Protein AF-A0A5C3Q7J6-F1 (afdb_monomer_lite)

Sequence (213 aa):
MAPIVPSDEQVIHAVFVLRRAHEGIGRAQMLGRLQWGNNSQLSEARLKKLVPPDQKISIGIDLGGPTASHLRMGSERQWHRVAIEGVSDDDYSDEDHESDDSDAMYDFQTASNPTGLPPRDIPARDQELYRENSTRGLQVGLTKEDIGRQIEAAYGVNPVPYLPPPPTKVEKVRRCTEFKKTSMEMNSSKKMLKSLPADMARSIPVDARGEPV

Foldseek 3Di:
DDADADDLVVLLVLLVVVCVVDPPDDLVNSVVVVCVPRVHPDDSVSSCVSDPPDPPCPVCPCPDDDDPDDDDDDDDDDDPPDDPDDPDPDDPPPPPPPPDPDDDPPPPPPPPPPPPDDPDPDPPVLVVVLVVQVVVCVVVPHDNVRSQVVSCVVPVDRCVVVDDPDDDPVRVVVVVVVVVVVVVVVVVVVVVVVPPPPPVVDDQDADPVRHRD

Radius of gyration: 30.25 Å; chains: 1; bounding box: 86×60×71 Å

Organism: NCBI:txid1884261

pLDDT: mean 72.12, std 18.37, range [36.06, 95.31]

Secondary structure (DSSP, 8-state):
-PPP---HHHHHHHHHHHHHHSTT--HHHHHHHHHHHHT----HHHHHHHS-S------------------------------------------------------------TT-PPPP---HHHHHHHHHHHHHHHHTT--HHHHHHHHHHHHS---GGGSPPPPPHHHHHHHHHHHHHHHHHHHHHHHHHHSS-TTTS--PPB-TTS-B-

Structure (mmCIF, N/CA/C/O backbone):
data_AF-A0A5C3Q7J6-F1
#
_entry.id   AF-A0A5C3Q7J6-F1
#
loop_
_atom_site.group_PDB
_atom_site.id
_atom_site.type_symbol
_atom_site.label_atom_id
_atom_site.label_alt_id
_atom_site.label_comp_id
_atom_site.label_asym_id
_atom_site.label_entity_id
_atom_site.label_seq_id
_atom_site.pdbx_PDB_ins_code
_atom_site.Cartn_x
_atom_site.Cartn_y
_atom_site.Cartn_z
_atom_site.occupancy
_atom_site.B_iso_or_equiv
_atom_site.auth_seq_id
_atom_site.auth_comp_id
_atom_site.auth_asym_id
_atom_site.auth_atom_id
_atom_site.pdbx_PDB_model_num
ATOM 1 N N . MET A 1 1 ? -1.165 25.464 -17.669 1.00 70.56 1 MET A N 1
ATOM 2 C CA . MET A 1 1 ? -1.996 24.600 -18.538 1.00 70.56 1 MET A CA 1
ATOM 3 C C . MET A 1 1 ? -3.348 24.459 -17.867 1.00 70.56 1 MET A C 1
ATOM 5 O O . MET A 1 1 ? -3.369 24.208 -16.669 1.00 70.56 1 MET A O 1
ATOM 9 N N . ALA A 1 2 ? -4.444 24.715 -18.579 1.00 73.94 2 ALA A N 1
ATOM 10 C CA . ALA A 1 2 ? -5.774 24.563 -17.998 1.00 73.94 2 ALA A CA 1
ATOM 11 C C . ALA A 1 2 ? -6.061 23.069 -17.749 1.00 73.94 2 ALA A C 1
ATOM 13 O O . ALA A 1 2 ? -5.682 22.248 -18.590 1.00 73.94 2 ALA A O 1
ATOM 14 N N . PRO A 1 3 ? -6.688 22.700 -16.620 1.00 79.19 3 PRO A N 1
ATOM 15 C CA . PRO A 1 3 ? -7.092 21.322 -16.380 1.00 79.19 3 PRO A CA 1
ATOM 16 C C . PRO A 1 3 ? -8.111 20.905 -17.445 1.00 79.19 3 PRO A C 1
ATOM 18 O O . PRO A 1 3 ? -9.145 21.550 -17.620 1.00 79.19 3 PRO A O 1
ATOM 21 N N . ILE A 1 4 ? -7.806 19.833 -18.175 1.00 88.12 4 ILE A N 1
ATOM 22 C CA . ILE A 1 4 ? -8.720 19.266 -19.165 1.00 88.12 4 ILE A CA 1
ATOM 23 C C . ILE A 1 4 ? -9.771 18.465 -18.400 1.00 88.12 4 ILE A C 1
ATOM 25 O O . ILE A 1 4 ? -9.449 17.529 -17.664 1.00 88.12 4 ILE A O 1
ATOM 29 N N . VAL A 1 5 ? -11.037 18.843 -18.561 1.00 91.62 5 VAL A N 1
ATOM 30 C CA . VAL A 1 5 ? -12.166 18.095 -18.005 1.00 91.62 5 VAL A CA 1
ATOM 31 C C . VAL A 1 5 ? -12.574 17.044 -19.041 1.00 91.62 5 VAL A C 1
ATOM 33 O O . VAL A 1 5 ? -13.077 17.422 -20.098 1.00 91.62 5 VAL A O 1
ATOM 36 N N . PRO A 1 6 ? -12.360 15.740 -18.786 1.00 93.12 6 PRO A N 1
ATOM 37 C CA . PRO A 1 6 ? -12.718 14.699 -19.747 1.00 93.12 6 PRO A CA 1
ATOM 38 C C . PRO A 1 6 ? -14.240 14.606 -19.901 1.00 93.12 6 PRO A C 1
ATOM 40 O O . PRO A 1 6 ? -14.976 14.890 -18.947 1.00 93.12 6 PRO A O 1
ATOM 43 N N . SER A 1 7 ? -14.717 14.190 -21.076 1.00 95.25 7 SER A N 1
ATOM 44 C CA . SER A 1 7 ? -16.139 13.893 -21.301 1.00 95.25 7 SER A CA 1
ATOM 45 C C . SER A 1 7 ? -16.548 12.600 -20.585 1.00 95.25 7 SER A C 1
ATOM 47 O O . SER A 1 7 ? -15.703 11.768 -20.255 1.00 95.25 7 SER A O 1
ATOM 49 N N . ASP A 1 8 ? -17.844 12.412 -20.320 1.00 95.31 8 ASP A N 1
ATOM 50 C CA . ASP A 1 8 ? -18.331 11.204 -19.632 1.00 95.31 8 ASP A CA 1
ATOM 51 C C . ASP A 1 8 ? -18.003 9.920 -20.418 1.00 95.31 8 ASP A C 1
ATOM 53 O O . ASP A 1 8 ? -17.593 8.923 -19.826 1.00 95.31 8 ASP A O 1
ATOM 57 N N . GLU A 1 9 ? -18.074 9.963 -21.752 1.00 95.31 9 GLU A N 1
ATOM 58 C CA . GLU A 1 9 ? -17.718 8.845 -22.637 1.00 95.31 9 GLU A CA 1
ATOM 59 C C . GLU A 1 9 ? -16.241 8.450 -22.518 1.00 95.31 9 GLU A C 1
ATOM 61 O O . GLU A 1 9 ? -15.915 7.265 -22.422 1.00 95.31 9 GLU A O 1
ATOM 66 N N . GLN A 1 10 ? -15.340 9.436 -22.452 1.00 94.06 10 GLN A N 1
ATOM 67 C CA . GLN A 1 10 ? -13.908 9.190 -22.261 1.00 94.06 10 GLN A CA 1
ATOM 68 C C . GLN A 1 10 ? -13.632 8.516 -20.917 1.00 94.06 10 GLN A C 1
ATOM 70 O O . GLN A 1 10 ? -12.800 7.612 -20.832 1.00 94.06 10 GLN A O 1
ATOM 75 N N . VAL A 1 11 ? -14.346 8.933 -19.868 1.00 94.25 11 VAL A N 1
ATOM 76 C CA . VAL A 1 11 ? -14.215 8.351 -18.528 1.00 94.25 11 VAL A CA 1
ATOM 77 C C . VAL A 1 11 ? -14.708 6.907 -18.524 1.00 94.25 11 VAL A C 1
ATOM 79 O O . VAL A 1 11 ? -14.013 6.036 -18.006 1.00 94.25 11 VAL A O 1
ATOM 82 N N . ILE A 1 12 ? -15.860 6.631 -19.140 1.00 94.38 12 ILE A N 1
ATOM 83 C CA . ILE A 1 12 ? -16.417 5.274 -19.242 1.00 94.38 12 ILE A CA 1
ATOM 84 C C . ILE A 1 12 ? -15.460 4.355 -20.012 1.00 94.38 12 ILE A C 1
ATOM 86 O O . ILE A 1 12 ? -15.138 3.266 -19.532 1.00 94.38 12 ILE A O 1
ATOM 90 N N . HIS A 1 13 ? -14.949 4.806 -21.161 1.00 95.00 13 HIS A N 1
ATOM 91 C CA . HIS A 1 13 ? -14.002 4.034 -21.964 1.00 95.00 13 HIS A CA 1
ATOM 92 C C . HIS A 1 13 ? -12.705 3.741 -21.193 1.00 95.00 13 HIS A C 1
ATOM 94 O O . HIS A 1 13 ? -12.240 2.602 -21.158 1.00 95.00 13 HIS A O 1
ATOM 100 N N . ALA A 1 14 ? -12.141 4.741 -20.509 1.00 94.50 14 ALA A N 1
ATOM 101 C CA . ALA A 1 14 ? -10.921 4.562 -19.726 1.00 94.50 14 ALA A CA 1
ATOM 102 C C . ALA A 1 14 ? -11.120 3.594 -18.544 1.00 94.50 14 ALA A C 1
ATOM 104 O O . ALA A 1 14 ? -10.262 2.749 -18.284 1.00 94.50 14 ALA A O 1
ATOM 105 N N . VAL A 1 15 ? -12.267 3.662 -17.859 1.00 93.88 15 VAL A N 1
ATOM 106 C CA . VAL A 1 15 ? -12.622 2.702 -16.801 1.00 93.88 15 VAL A CA 1
ATOM 107 C C . VAL A 1 15 ? -12.742 1.285 -17.360 1.00 93.88 15 VAL A C 1
ATOM 109 O O . VAL A 1 15 ? -12.260 0.343 -16.731 1.00 93.88 15 VAL A O 1
ATOM 112 N N . PHE A 1 16 ? -13.357 1.119 -18.533 1.00 93.25 16 PHE A N 1
ATOM 113 C CA . PHE A 1 16 ? -13.500 -0.185 -19.177 1.00 93.25 16 PHE A CA 1
ATOM 114 C C . PHE A 1 16 ? -12.137 -0.815 -19.495 1.00 93.25 16 PHE A C 1
ATOM 116 O O . PHE A 1 16 ? -11.892 -1.970 -19.141 1.00 93.25 16 PHE A O 1
ATOM 123 N N . VAL A 1 17 ? -11.218 -0.040 -20.082 1.00 94.69 17 VAL A N 1
ATOM 124 C CA . VAL A 1 17 ? -9.844 -0.487 -20.366 1.00 94.69 17 VAL A CA 1
ATOM 125 C C . VAL A 1 17 ? -9.111 -0.877 -19.078 1.00 94.69 17 VAL A C 1
ATOM 127 O O . VAL A 1 17 ? -8.482 -1.933 -19.029 1.00 94.69 17 VAL A O 1
ATOM 130 N N . LEU A 1 18 ? -9.234 -0.077 -18.011 1.00 93.75 18 LEU A N 1
ATOM 131 C CA . LEU A 1 18 ? -8.590 -0.361 -16.723 1.00 93.75 18 LEU A CA 1
ATOM 132 C C . LEU A 1 18 ? -9.119 -1.633 -16.056 1.00 93.75 18 LEU A C 1
ATOM 134 O O . LEU A 1 18 ? -8.325 -2.415 -15.541 1.00 93.75 18 LEU A O 1
ATOM 138 N N . ARG A 1 19 ? -10.437 -1.863 -16.081 1.00 91.88 19 ARG A N 1
ATOM 139 C CA . ARG A 1 19 ? -11.037 -3.088 -15.529 1.00 91.88 19 ARG A CA 1
ATOM 140 C C . ARG A 1 19 ? -10.628 -4.334 -16.303 1.00 91.88 19 ARG A C 1
ATOM 142 O O . ARG A 1 19 ? -10.428 -5.375 -15.693 1.00 91.88 19 ARG A O 1
ATOM 149 N N . ARG A 1 20 ? -10.487 -4.228 -17.628 1.00 91.56 20 ARG A N 1
ATOM 150 C CA . ARG A 1 20 ? -10.028 -5.340 -18.471 1.00 91.56 20 ARG A CA 1
ATOM 151 C C . ARG A 1 20 ? -8.552 -5.672 -18.238 1.00 91.56 20 ARG A C 1
ATOM 153 O O . ARG A 1 20 ? -8.177 -6.831 -18.326 1.00 91.56 20 ARG A O 1
ATOM 160 N N . ALA A 1 21 ? -7.723 -4.666 -17.963 1.00 94.50 21 ALA A N 1
ATOM 161 C CA . ALA A 1 21 ? -6.304 -4.867 -17.668 1.00 94.50 21 ALA A CA 1
ATOM 162 C C . ALA A 1 21 ? -6.052 -5.375 -16.237 1.00 94.50 21 ALA A C 1
ATOM 164 O O . ALA A 1 21 ? -5.062 -6.060 -15.991 1.00 94.50 21 ALA A O 1
ATOM 165 N N . HIS A 1 22 ? -6.926 -5.021 -15.292 1.00 92.06 22 HIS A N 1
ATOM 166 C CA . HIS A 1 22 ? -6.779 -5.343 -13.876 1.00 92.06 22 HIS A CA 1
ATOM 167 C C . HIS A 1 22 ? -8.108 -5.835 -13.298 1.00 92.06 22 HIS A C 1
ATOM 169 O O . HIS A 1 22 ? -8.931 -5.046 -12.822 1.00 92.06 22 HIS A O 1
ATOM 175 N N . GLU A 1 23 ? -8.307 -7.151 -13.314 1.00 88.56 23 GLU A N 1
ATOM 176 C CA . GLU A 1 23 ? -9.451 -7.774 -12.652 1.00 88.56 23 GLU A CA 1
ATOM 177 C C . GLU A 1 23 ? -9.409 -7.490 -11.141 1.00 88.56 23 GLU A C 1
ATOM 179 O O . GLU A 1 23 ? -8.365 -7.576 -10.498 1.00 88.56 23 GLU A O 1
ATOM 184 N N . GLY A 1 24 ? -10.548 -7.090 -10.570 1.00 86.38 24 GLY A N 1
ATOM 185 C CA . GLY A 1 24 ? -10.660 -6.798 -9.136 1.00 86.38 24 GLY A CA 1
ATOM 186 C C . GLY A 1 24 ? -10.146 -5.424 -8.688 1.00 86.38 24 GLY A C 1
ATOM 187 O O . GLY A 1 24 ? -10.110 -5.157 -7.487 1.00 86.38 24 GLY A O 1
ATOM 188 N N . ILE A 1 25 ? -9.779 -4.519 -9.605 1.00 91.31 25 ILE A N 1
ATOM 189 C CA . ILE A 1 25 ? -9.355 -3.166 -9.219 1.00 91.31 25 ILE A CA 1
ATOM 190 C C . ILE A 1 25 ? -10.506 -2.377 -8.562 1.00 91.31 25 ILE A C 1
ATOM 192 O O . ILE A 1 25 ? -11.578 -2.161 -9.136 1.00 91.31 25 ILE A O 1
ATOM 196 N N . GLY A 1 26 ? -10.276 -1.914 -7.331 1.00 90.56 26 GLY A N 1
ATOM 197 C CA . GLY A 1 26 ? -11.252 -1.128 -6.576 1.00 90.56 26 GLY A CA 1
ATOM 198 C C . GLY A 1 26 ? -11.461 0.278 -7.155 1.00 90.56 26 GLY A C 1
ATOM 199 O O . GLY A 1 26 ? -10.580 0.848 -7.802 1.00 90.56 26 GLY A O 1
ATOM 200 N N . ARG A 1 27 ? -12.620 0.897 -6.878 1.00 91.00 27 ARG A N 1
ATOM 201 C CA . ARG A 1 27 ? -12.960 2.235 -7.411 1.00 91.00 27 ARG A CA 1
ATOM 202 C C . ARG A 1 27 ? -11.939 3.315 -7.042 1.00 91.00 27 ARG A C 1
ATOM 204 O O . ARG A 1 27 ? -11.579 4.109 -7.906 1.00 91.00 27 ARG A O 1
ATOM 211 N N . ALA A 1 28 ? -11.458 3.329 -5.800 1.00 91.62 28 ALA A N 1
ATOM 212 C CA . ALA A 1 28 ? -10.457 4.299 -5.353 1.00 91.62 28 ALA A CA 1
ATOM 213 C C . ALA A 1 28 ? -9.147 4.190 -6.156 1.00 91.62 28 ALA A C 1
ATOM 215 O O . ALA A 1 28 ? -8.571 5.201 -6.552 1.00 91.62 28 ALA A O 1
ATOM 216 N N . GLN A 1 29 ? -8.718 2.965 -6.474 1.00 93.88 29 GLN A N 1
ATOM 217 C CA . GLN A 1 29 ? -7.518 2.727 -7.278 1.00 93.88 29 GLN A CA 1
ATOM 218 C C . GLN A 1 29 ? -7.724 3.138 -8.743 1.00 93.88 29 GLN A C 1
ATOM 220 O O . GLN A 1 29 ? -6.837 3.751 -9.336 1.00 93.88 29 GLN A O 1
ATOM 225 N N . MET A 1 30 ? -8.908 2.873 -9.313 1.00 93.38 30 MET A N 1
ATOM 226 C CA . MET A 1 30 ? -9.263 3.363 -10.652 1.00 93.38 30 MET A CA 1
ATOM 227 C C . MET A 1 30 ? -9.223 4.892 -10.720 1.00 93.38 30 MET A C 1
ATOM 229 O O . MET A 1 30 ? -8.658 5.444 -11.662 1.00 93.38 30 MET A O 1
ATOM 233 N N . LEU A 1 31 ? -9.770 5.578 -9.710 1.00 94.25 31 LEU A N 1
ATOM 234 C CA . LEU A 1 31 ? -9.738 7.039 -9.632 1.00 94.25 31 LEU A CA 1
ATOM 235 C C . LEU A 1 31 ? -8.297 7.564 -9.614 1.00 94.25 31 LEU A C 1
ATOM 237 O O . LEU A 1 31 ? -7.962 8.431 -10.418 1.00 94.25 31 LEU A O 1
ATOM 241 N N . GLY A 1 32 ? -7.439 6.993 -8.762 1.00 94.31 32 GLY A N 1
ATOM 242 C CA . GLY A 1 32 ? -6.032 7.389 -8.669 1.00 94.31 32 GLY A CA 1
ATOM 243 C C . GLY A 1 32 ? -5.283 7.232 -9.994 1.00 94.31 32 GLY A C 1
ATOM 244 O O . GLY A 1 32 ? -4.554 8.134 -10.404 1.00 94.31 32 GLY A O 1
ATOM 245 N N . ARG A 1 33 ? -5.519 6.135 -10.728 1.00 94.19 33 ARG A N 1
ATOM 246 C CA . ARG A 1 33 ? -4.881 5.917 -12.037 1.00 94.19 33 ARG A CA 1
ATOM 247 C C . ARG A 1 33 ? -5.375 6.877 -13.122 1.00 94.19 33 ARG A C 1
ATOM 249 O O . ARG A 1 33 ? -4.565 7.354 -13.914 1.00 94.19 33 ARG A O 1
ATOM 256 N N . LEU A 1 34 ? -6.671 7.193 -13.148 1.00 92.81 34 LEU A N 1
ATOM 257 C CA . LEU A 1 34 ? -7.242 8.150 -14.108 1.00 92.81 34 LEU A CA 1
ATOM 258 C C . LEU A 1 34 ? -6.762 9.587 -13.860 1.00 92.81 34 LEU A C 1
ATOM 260 O O . LEU A 1 34 ? -6.545 10.345 -14.809 1.00 92.81 34 LEU A O 1
ATOM 264 N N . GLN A 1 35 ? -6.578 9.958 -12.593 1.00 93.00 35 GLN A N 1
ATOM 265 C CA . GLN A 1 35 ? -6.034 11.262 -12.220 1.00 93.00 35 GLN A CA 1
ATOM 266 C C . GLN A 1 35 ? -4.553 11.374 -12.599 1.00 93.00 35 GLN A C 1
ATOM 268 O O . GLN A 1 35 ? -4.160 12.377 -13.194 1.00 93.00 35 GLN A O 1
ATOM 273 N N . TRP A 1 36 ? -3.763 10.325 -12.338 1.00 90.12 36 TRP A N 1
ATOM 274 C CA . TRP A 1 36 ? -2.325 10.306 -12.623 1.00 90.12 36 TRP A CA 1
ATOM 275 C C . TRP A 1 36 ? -2.000 10.418 -14.117 1.00 90.12 36 TRP A C 1
ATOM 277 O O . TRP A 1 36 ? -1.130 11.192 -14.502 1.00 90.12 36 TRP A O 1
ATOM 287 N N . GLY A 1 37 ? -2.700 9.667 -14.974 1.00 81.12 37 GLY A N 1
ATOM 288 C CA . GLY A 1 37 ? -2.362 9.597 -16.401 1.00 81.12 37 GLY A CA 1
ATOM 289 C C . GLY A 1 37 ? -2.728 10.844 -17.214 1.00 81.12 37 GLY A C 1
ATOM 290 O O . GLY A 1 37 ? -2.040 11.161 -18.177 1.00 81.12 37 GLY A O 1
ATOM 291 N N . ASN A 1 38 ? -3.794 11.556 -16.831 1.00 78.25 38 ASN A N 1
ATOM 292 C CA . ASN A 1 38 ? -4.403 12.594 -17.675 1.00 78.25 38 ASN A CA 1
ATOM 293 C C . ASN A 1 38 ? -4.461 13.988 -17.032 1.00 78.25 38 ASN A C 1
ATOM 295 O O . ASN A 1 38 ? -5.107 14.872 -17.594 1.00 78.25 38 ASN A O 1
ATOM 299 N N . ASN A 1 39 ? -3.855 14.199 -15.852 1.00 80.69 39 ASN A N 1
ATOM 300 C CA . ASN A 1 39 ? -4.041 15.425 -15.050 1.00 80.69 39 ASN A CA 1
ATOM 301 C C . ASN A 1 39 ? -5.527 15.815 -14.916 1.00 80.69 39 ASN A C 1
ATOM 303 O O . ASN A 1 39 ? -5.899 16.991 -14.881 1.00 80.69 39 ASN A O 1
ATOM 307 N N . SER A 1 40 ? -6.402 14.809 -14.900 1.00 80.56 40 SER A N 1
ATOM 308 C CA . SER A 1 40 ? -7.838 15.022 -14.960 1.00 80.56 40 SER A CA 1
ATOM 309 C C . SER A 1 40 ? -8.367 15.329 -13.562 1.00 80.56 40 SER A C 1
ATOM 311 O O . SER A 1 40 ? -8.123 14.585 -12.613 1.00 80.56 40 SER A O 1
ATOM 313 N N . GLN A 1 41 ? -9.129 16.415 -13.417 1.00 87.69 41 GLN A N 1
ATOM 314 C CA . GLN A 1 41 ? -9.876 16.698 -12.186 1.00 87.69 41 GLN A CA 1
ATOM 315 C C . GLN A 1 41 ? -11.151 15.849 -12.145 1.00 87.69 41 GLN A C 1
ATOM 317 O O . GLN A 1 41 ? -12.273 16.348 -12.237 1.00 87.69 41 GLN A O 1
ATOM 322 N N . LEU A 1 42 ? -10.992 14.528 -12.065 1.00 92.31 42 LEU A N 1
ATOM 323 C CA . LEU A 1 42 ? -12.123 13.628 -11.894 1.00 92.31 42 LEU A CA 1
ATOM 324 C C . LEU A 1 42 ? -12.488 13.546 -10.410 1.00 92.31 42 LEU A C 1
ATOM 326 O O . LEU A 1 42 ? -11.659 13.147 -9.593 1.00 92.31 42 LEU A O 1
ATOM 330 N N . SER A 1 43 ? -13.721 13.902 -10.050 1.00 93.88 43 SER A N 1
ATOM 331 C CA . SER A 1 43 ? -14.219 13.722 -8.685 1.00 93.88 43 SER A CA 1
ATOM 332 C C . SER A 1 43 ? -14.772 12.312 -8.477 1.00 93.88 43 SER A C 1
ATOM 334 O O . SER A 1 43 ? -15.353 11.704 -9.382 1.00 93.88 43 SER A O 1
ATOM 336 N N . GLU A 1 44 ? -14.656 11.800 -7.251 1.00 92.94 44 GLU A N 1
ATOM 337 C CA . GLU A 1 44 ? -15.203 10.490 -6.887 1.00 92.94 44 GLU A CA 1
ATOM 338 C C . GLU A 1 44 ? -16.726 10.430 -7.088 1.00 92.94 44 GLU A C 1
ATOM 340 O O . GLU A 1 44 ? -17.261 9.421 -7.546 1.00 92.94 44 GLU A O 1
ATOM 345 N N . ALA A 1 45 ? -17.427 11.538 -6.828 1.00 94.31 45 ALA A N 1
ATOM 346 C CA . ALA A 1 45 ? -18.866 11.649 -7.042 1.00 94.31 45 ALA A CA 1
ATOM 347 C C . ALA A 1 45 ? -19.257 11.438 -8.514 1.00 94.31 45 ALA A C 1
ATOM 349 O O . ALA A 1 45 ? -20.251 10.765 -8.793 1.00 94.31 45 ALA A O 1
ATOM 350 N N . ARG A 1 46 ? -18.470 11.968 -9.462 1.00 93.88 46 ARG A N 1
ATOM 351 C CA . ARG A 1 46 ? -18.707 11.778 -10.900 1.00 93.88 46 ARG A CA 1
ATOM 352 C C . ARG A 1 46 ? -18.429 10.335 -11.310 1.00 93.88 46 ARG A C 1
ATOM 354 O O . ARG A 1 46 ? -19.276 9.717 -11.948 1.00 93.88 46 ARG A O 1
ATOM 361 N N . LEU A 1 47 ? -17.313 9.761 -10.857 1.00 93.81 47 LEU A N 1
ATOM 362 C CA . LEU A 1 47 ? -16.991 8.354 -11.113 1.00 93.81 47 LEU A CA 1
ATOM 363 C C . LEU A 1 47 ? -18.062 7.410 -10.540 1.00 93.81 47 LEU A C 1
ATOM 365 O O . LEU A 1 47 ? -18.429 6.425 -11.175 1.00 93.81 47 LEU A O 1
ATOM 369 N N . LYS A 1 48 ? -18.611 7.732 -9.364 1.00 94.31 48 LYS A N 1
ATOM 370 C CA . LYS A 1 48 ? -19.693 6.973 -8.725 1.00 94.31 48 LYS A CA 1
ATOM 371 C C . LYS A 1 48 ? -21.005 7.023 -9.507 1.00 94.31 48 LYS A C 1
ATOM 373 O O . LYS A 1 48 ? -21.720 6.026 -9.498 1.00 94.31 48 LYS A O 1
ATOM 378 N N . LYS A 1 49 ? -21.315 8.147 -10.162 1.00 94.75 49 LYS A N 1
ATOM 379 C CA . LYS A 1 49 ? -22.492 8.278 -11.037 1.00 94.75 49 LYS A CA 1
ATOM 380 C C . LYS A 1 49 ? -22.338 7.486 -12.335 1.00 94.75 49 LYS A C 1
ATOM 382 O O . LYS A 1 49 ? -23.300 6.871 -12.771 1.00 94.75 49 LYS A O 1
ATOM 387 N N . LEU A 1 50 ? -21.142 7.499 -12.926 1.00 93.00 50 LEU A N 1
ATOM 388 C CA . LEU A 1 50 ? -20.879 6.851 -14.216 1.00 93.00 50 LEU A CA 1
ATOM 389 C C . LEU A 1 50 ? -20.668 5.337 -14.105 1.00 93.00 50 LEU A C 1
ATOM 391 O O . LEU A 1 50 ? -20.976 4.602 -15.035 1.00 93.00 50 LEU A O 1
ATOM 395 N N . VAL A 1 51 ? -20.132 4.864 -12.981 1.00 89.75 51 VAL A N 1
ATOM 396 C CA . VAL A 1 51 ? -19.762 3.458 -12.794 1.00 89.75 51 VAL A CA 1
ATOM 397 C C . VAL A 1 51 ? -20.427 2.966 -11.517 1.00 89.75 51 VAL A C 1
ATOM 399 O O . VAL A 1 51 ? -19.857 3.204 -10.458 1.00 89.75 51 VAL A O 1
ATOM 402 N N . PRO A 1 52 ? -21.601 2.318 -11.538 1.00 83.88 52 PRO A N 1
ATOM 403 C CA . PRO A 1 52 ? -22.251 1.829 -10.321 1.00 83.88 52 PRO A CA 1
ATOM 404 C C . PRO A 1 52 ? -21.374 0.805 -9.564 1.00 83.88 52 PRO A C 1
ATOM 406 O O . PRO A 1 52 ? -20.582 0.090 -10.185 1.00 83.88 52 PRO A O 1
ATOM 409 N N . PRO A 1 53 ? -21.442 0.765 -8.217 1.00 76.00 53 PRO A N 1
ATOM 410 C CA . PRO A 1 53 ? -20.675 -0.191 -7.423 1.00 76.00 53 PRO A CA 1
ATOM 411 C C . PRO A 1 53 ? -21.222 -1.599 -7.672 1.00 76.00 53 PRO A C 1
ATOM 413 O O . PRO A 1 53 ? -22.410 -1.822 -7.471 1.00 76.00 53 PRO A O 1
ATOM 416 N N . ASP A 1 54 ? -20.367 -2.506 -8.144 1.00 64.12 54 ASP A N 1
ATOM 417 C CA . ASP A 1 54 ? -20.608 -3.952 -8.203 1.00 64.12 54 ASP A CA 1
ATOM 418 C C . ASP A 1 54 ? -22.025 -4.393 -8.582 1.00 64.12 54 ASP A C 1
ATOM 420 O O . ASP A 1 54 ? -22.576 -5.347 -8.030 1.00 64.12 54 ASP A O 1
ATOM 424 N N . GLN A 1 55 ? -22.558 -3.837 -9.671 1.00 56.28 55 GLN A N 1
ATOM 425 C CA . GLN A 1 55 ? -23.152 -4.787 -10.595 1.00 56.28 55 GLN A CA 1
ATOM 426 C C . GLN A 1 55 ? -21.980 -5.658 -11.024 1.00 56.28 55 GLN A C 1
ATOM 428 O O . GLN A 1 55 ? -21.130 -5.225 -11.802 1.00 56.28 55 GLN A O 1
ATOM 433 N N . LYS A 1 56 ? -21.893 -6.863 -10.444 1.00 56.59 56 LYS A N 1
ATOM 434 C CA . LYS A 1 56 ? -21.336 -8.007 -11.149 1.00 56.59 56 LYS A CA 1
ATOM 435 C C . LYS A 1 56 ? -22.044 -7.963 -12.488 1.00 56.59 56 LYS A C 1
ATOM 437 O O . LYS A 1 56 ? -23.186 -8.406 -12.597 1.00 56.59 56 LYS A O 1
ATOM 442 N N . ILE A 1 57 ? -21.417 -7.313 -13.464 1.00 51.84 57 ILE A N 1
ATOM 443 C CA . ILE A 1 57 ? -21.813 -7.431 -14.846 1.00 51.84 57 ILE A CA 1
ATOM 444 C C . ILE A 1 57 ? -21.440 -8.881 -15.102 1.00 51.84 57 ILE A C 1
ATOM 446 O O . ILE A 1 57 ? -20.317 -9.202 -15.475 1.00 51.84 57 ILE A O 1
ATOM 450 N N . SER A 1 58 ? -22.359 -9.782 -14.753 1.00 49.44 58 SER A N 1
ATOM 451 C CA . SER A 1 58 ? -22.536 -11.000 -15.500 1.00 49.44 58 SER A CA 1
ATOM 452 C C . SER A 1 58 ? -22.764 -10.455 -16.891 1.00 49.44 58 SER A C 1
ATOM 454 O O . SER A 1 58 ? -23.854 -10.013 -17.246 1.00 49.44 58 SER A O 1
ATOM 456 N N . ILE A 1 59 ? -21.665 -10.305 -17.629 1.00 50.72 59 ILE A N 1
ATOM 457 C CA . ILE A 1 59 ? -21.733 -10.107 -19.053 1.00 50.72 59 ILE A CA 1
ATOM 458 C C . ILE A 1 59 ? -22.279 -11.458 -19.498 1.00 50.72 59 ILE A C 1
ATOM 460 O O . ILE A 1 59 ? -21.530 -12.380 -19.803 1.00 50.72 59 ILE A O 1
ATOM 464 N N . GLY A 1 60 ? -23.602 -11.604 -19.411 1.00 43.75 60 GLY A N 1
ATOM 465 C CA . GLY A 1 60 ? -24.360 -12.534 -20.206 1.00 43.75 60 GLY A CA 1
ATOM 466 C C . GLY A 1 60 ? -24.149 -12.057 -21.625 1.00 43.75 60 GLY A C 1
ATOM 467 O O . GLY A 1 60 ? -24.998 -11.390 -22.206 1.00 43.75 60 GLY A O 1
ATOM 468 N N . ILE A 1 61 ? -22.959 -12.332 -22.159 1.00 44.69 61 ILE A N 1
ATOM 469 C CA . ILE A 1 61 ? -22.811 -12.553 -23.578 1.00 44.69 61 ILE A CA 1
ATOM 470 C C . ILE A 1 61 ? -23.614 -13.830 -23.767 1.00 44.69 61 ILE A C 1
ATOM 472 O O . ILE A 1 61 ? -23.111 -14.937 -23.591 1.00 44.69 61 ILE A O 1
ATOM 476 N N . ASP A 1 62 ? -24.912 -13.633 -23.960 1.00 43.94 62 ASP A N 1
ATOM 477 C CA . ASP A 1 62 ? -25.883 -14.648 -24.307 1.00 43.94 62 ASP A CA 1
ATOM 478 C C . ASP A 1 62 ? -25.508 -15.079 -25.731 1.00 43.94 62 ASP A C 1
ATOM 480 O O . ASP A 1 62 ? -26.062 -14.632 -26.735 1.00 43.94 62 ASP A O 1
ATOM 484 N N . LEU A 1 63 ? -24.423 -15.852 -25.833 1.00 45.72 63 LEU A N 1
ATOM 485 C CA . LEU A 1 63 ? -24.057 -16.591 -27.028 1.00 45.72 63 LEU A CA 1
ATOM 486 C C . LEU A 1 63 ? -25.102 -17.694 -27.133 1.00 45.72 63 LEU A C 1
ATOM 488 O O . LEU A 1 63 ? -24.904 -18.781 -26.599 1.00 45.72 63 LEU A O 1
ATOM 492 N N . GLY A 1 64 ? -26.243 -17.339 -27.731 1.00 39.38 64 GLY A N 1
ATOM 493 C CA . GLY A 1 64 ? -27.463 -18.132 -27.804 1.00 39.38 64 GLY A CA 1
ATOM 494 C C . GLY A 1 64 ? -27.211 -19.632 -27.931 1.00 39.38 64 GLY A C 1
ATOM 495 O O . GLY A 1 64 ? -26.959 -20.147 -29.019 1.00 39.38 64 GLY A O 1
ATOM 496 N N . GLY A 1 65 ? -27.325 -20.327 -26.802 1.00 39.00 65 GLY A N 1
ATOM 497 C CA . GLY A 1 65 ? -27.545 -21.763 -26.745 1.00 39.00 65 GLY A CA 1
ATOM 498 C C . GLY A 1 65 ? -29.056 -22.011 -26.727 1.00 39.00 65 GLY A C 1
ATOM 499 O O . GLY A 1 65 ? -29.759 -21.354 -25.957 1.00 39.00 65 GLY A O 1
ATOM 500 N N . PRO A 1 66 ? -29.596 -22.902 -27.574 1.00 45.59 66 PRO A N 1
ATOM 501 C CA . PRO A 1 66 ? -31.034 -23.071 -27.727 1.00 45.59 66 PRO A CA 1
ATOM 502 C C . PRO A 1 66 ? -31.714 -23.538 -26.434 1.00 45.59 66 PRO A C 1
ATOM 504 O O . PRO A 1 66 ? -31.413 -24.588 -25.872 1.00 45.59 66 PRO A O 1
ATOM 507 N N . THR A 1 67 ? -32.669 -22.708 -26.022 1.00 52.88 67 THR A N 1
ATOM 508 C CA . THR A 1 67 ? -33.844 -22.943 -25.176 1.00 52.88 67 THR A CA 1
ATOM 509 C C . THR A 1 67 ? -34.147 -24.407 -24.833 1.00 52.88 67 THR A C 1
ATOM 511 O O . THR A 1 67 ? -34.754 -25.129 -25.627 1.00 52.88 67 THR A O 1
ATOM 514 N N . ALA A 1 68 ? -33.854 -24.802 -23.594 1.00 44.31 68 ALA A N 1
ATOM 515 C CA . ALA A 1 68 ? -34.526 -25.919 -22.940 1.00 44.31 68 ALA A CA 1
ATOM 516 C C . ALA A 1 68 ? -35.635 -25.359 -22.041 1.00 44.31 68 ALA A C 1
ATOM 518 O O . ALA A 1 68 ? -35.438 -24.997 -20.883 1.00 44.31 68 ALA A O 1
ATOM 519 N N . SER A 1 69 ? -36.817 -25.248 -22.630 1.00 58.88 69 SER A N 1
ATOM 520 C CA . SER A 1 69 ? -38.079 -24.969 -21.962 1.00 58.88 69 SER A CA 1
ATOM 521 C C . SER A 1 69 ? -38.376 -26.068 -20.935 1.00 58.88 69 SER A C 1
ATOM 523 O O . SER A 1 69 ? -38.759 -27.170 -21.328 1.00 58.88 69 SER A O 1
ATOM 525 N N . HIS A 1 70 ? -38.267 -25.799 -19.629 1.00 44.38 70 HIS A N 1
ATOM 526 C CA . HIS A 1 70 ? -38.949 -26.648 -18.649 1.00 44.38 70 HIS A CA 1
ATOM 527 C C . HIS A 1 70 ? -39.292 -25.956 -17.320 1.00 44.38 70 HIS A C 1
ATOM 529 O O . HIS A 1 70 ? -38.437 -25.621 -16.512 1.00 44.38 70 HIS A O 1
ATOM 535 N N . LEU A 1 71 ? -40.608 -25.813 -17.144 1.00 44.72 71 LEU A N 1
ATOM 536 C CA . LEU A 1 71 ? -41.390 -25.894 -15.910 1.00 44.72 71 LEU A CA 1
ATOM 537 C C . LEU A 1 71 ? -41.139 -24.895 -14.769 1.00 44.72 71 LEU A C 1
ATOM 539 O O . LEU A 1 71 ? -40.480 -25.136 -13.766 1.00 44.72 71 LEU A O 1
ATOM 543 N N . ARG A 1 72 ? -41.917 -23.820 -14.896 1.00 54.44 72 ARG A N 1
ATOM 544 C CA . ARG A 1 72 ? -42.777 -23.210 -13.872 1.00 54.44 72 ARG A CA 1
ATOM 545 C C . ARG A 1 72 ? -43.406 -24.230 -12.898 1.00 54.44 72 ARG A C 1
ATOM 547 O O . ARG A 1 72 ? -44.089 -25.130 -13.368 1.00 54.44 72 ARG A O 1
ATOM 554 N N . MET A 1 73 ? -43.251 -23.988 -11.590 1.00 43.41 73 MET A N 1
ATOM 555 C CA . MET A 1 73 ? -44.180 -24.137 -10.433 1.00 43.41 73 MET A CA 1
ATOM 556 C C . MET A 1 73 ? -43.343 -23.727 -9.194 1.00 43.41 73 MET A C 1
ATOM 558 O O . MET A 1 73 ? -42.200 -24.139 -9.096 1.00 43.41 73 MET A O 1
ATOM 562 N N . GLY A 1 74 ? -43.704 -22.848 -8.258 1.00 48.38 74 GLY A N 1
ATOM 563 C CA . GLY A 1 74 ? -45.001 -22.485 -7.704 1.00 48.38 74 GLY A CA 1
ATOM 564 C C . GLY A 1 74 ? -45.097 -23.009 -6.261 1.00 48.38 74 GLY A C 1
ATOM 565 O O . GLY A 1 74 ? -45.557 -24.126 -6.105 1.00 48.38 74 GLY A O 1
ATOM 566 N N . SER A 1 75 ? -44.649 -22.236 -5.254 1.00 48.53 75 SER A N 1
ATOM 567 C CA . SER A 1 75 ? -45.110 -22.205 -3.834 1.00 48.53 75 SER A CA 1
ATOM 568 C C . SER A 1 75 ? -44.043 -21.516 -2.963 1.00 48.53 75 SER A C 1
ATOM 570 O O . SER A 1 75 ? -42.893 -21.936 -2.931 1.00 48.53 75 SER A O 1
ATOM 572 N N . GLU A 1 76 ? -44.284 -20.318 -2.437 1.00 47.38 76 GLU A N 1
ATOM 573 C CA . GLU A 1 76 ? -44.787 -20.072 -1.073 1.00 47.38 76 GLU A CA 1
ATOM 574 C C . GLU A 1 76 ? -43.996 -20.725 0.084 1.00 47.38 76 GLU A C 1
ATOM 576 O O . GLU A 1 76 ? -44.028 -21.931 0.276 1.00 47.38 76 GLU A O 1
ATOM 581 N N . ARG A 1 77 ? -43.422 -19.833 0.913 1.00 48.53 77 ARG A N 1
ATOM 582 C CA . ARG A 1 77 ? -43.157 -19.920 2.365 1.00 48.53 77 ARG A CA 1
ATOM 583 C C . ARG A 1 77 ? -42.226 -21.029 2.876 1.00 48.53 77 ARG A C 1
ATOM 585 O O . ARG A 1 77 ? -42.653 -22.153 3.066 1.00 48.53 77 ARG A O 1
ATOM 592 N N . GLN A 1 78 ? -41.065 -20.616 3.390 1.00 41.41 78 GLN A N 1
ATOM 593 C CA . GLN A 1 78 ? -40.742 -20.767 4.820 1.00 41.41 78 GLN A CA 1
ATOM 594 C C . GLN A 1 78 ? -39.425 -20.058 5.152 1.00 41.41 78 GLN A C 1
ATOM 596 O O . GLN A 1 78 ? -38.366 -20.388 4.629 1.00 41.41 78 GLN A O 1
ATOM 601 N N . TRP A 1 79 ? -39.491 -19.083 6.059 1.00 43.88 79 TRP A N 1
ATOM 602 C CA . TRP A 1 79 ? -38.308 -18.567 6.740 1.00 43.88 79 TRP A CA 1
ATOM 603 C C . TRP A 1 79 ? -37.882 -19.603 7.780 1.00 43.88 79 TRP A C 1
ATOM 605 O O . TRP A 1 79 ? -38.356 -19.582 8.916 1.00 43.88 79 TRP A O 1
ATOM 615 N N . HIS A 1 80 ? -37.011 -20.531 7.390 1.00 38.94 80 HIS A N 1
ATOM 616 C CA . HIS A 1 80 ? -36.296 -21.346 8.362 1.00 38.94 80 HIS A CA 1
ATOM 617 C C . HIS A 1 80 ? -35.221 -20.489 9.029 1.00 38.94 80 HIS A C 1
ATOM 619 O O . HIS A 1 80 ? -34.237 -20.073 8.422 1.00 38.94 80 HIS A O 1
ATOM 625 N N . ARG A 1 81 ? -35.452 -20.211 10.310 1.00 43.97 81 ARG A N 1
ATOM 626 C CA . ARG A 1 81 ? -34.465 -19.695 11.251 1.00 43.97 81 ARG A CA 1
ATOM 627 C C . ARG A 1 81 ? -33.423 -20.798 11.451 1.00 43.97 81 ARG A C 1
ATOM 629 O O . ARG A 1 81 ? -33.663 -21.736 12.204 1.00 43.97 81 ARG A O 1
ATOM 636 N N . VAL A 1 82 ? -32.307 -20.719 10.733 1.00 43.44 82 VAL A N 1
ATOM 637 C CA . VAL A 1 82 ? -31.154 -21.593 10.971 1.00 43.44 82 VAL A CA 1
ATOM 638 C C . VAL A 1 82 ? -30.449 -21.068 12.216 1.00 43.44 82 VAL A C 1
ATOM 640 O O . VAL A 1 82 ? -29.787 -20.031 12.183 1.00 43.44 82 VAL A O 1
ATOM 643 N N . ALA A 1 83 ? -30.666 -21.752 13.336 1.00 45.62 83 ALA A N 1
ATOM 644 C CA . ALA A 1 83 ? -29.765 -21.687 14.471 1.00 45.62 83 ALA A CA 1
ATOM 645 C C . ALA A 1 83 ? -28.442 -22.320 14.026 1.00 45.62 83 ALA A C 1
ATOM 647 O O . ALA A 1 83 ? -28.403 -23.500 13.691 1.00 45.62 83 ALA A O 1
ATOM 648 N N . ILE A 1 84 ? -27.381 -21.518 13.960 1.00 44.62 84 ILE A N 1
ATOM 649 C CA . ILE A 1 84 ? -26.016 -22.029 13.833 1.00 44.62 84 ILE A CA 1
ATOM 650 C C . ILE A 1 84 ? -25.583 -22.382 15.256 1.00 44.62 84 ILE A C 1
ATOM 652 O O . ILE A 1 84 ? -24.990 -21.572 15.964 1.00 44.62 84 ILE A O 1
ATOM 656 N N . GLU A 1 85 ? -25.996 -23.563 15.706 1.00 46.84 85 GLU A N 1
ATOM 657 C CA . GLU A 1 85 ? -25.346 -24.260 16.809 1.00 46.84 85 GLU A CA 1
ATOM 658 C C . GLU A 1 85 ? -24.134 -25.010 16.246 1.00 46.84 85 GLU A C 1
ATOM 660 O O . GLU A 1 85 ? -24.235 -25.667 15.213 1.00 46.84 85 GLU A O 1
ATOM 665 N N . GLY A 1 86 ? -22.997 -24.900 16.937 1.00 47.69 86 GLY A N 1
ATOM 666 C CA . GLY A 1 86 ? -21.856 -25.799 16.775 1.00 47.69 86 GLY A CA 1
ATOM 667 C C . GLY A 1 86 ? -20.927 -25.497 15.600 1.00 47.69 86 GLY A C 1
ATOM 668 O O . GLY A 1 86 ? -20.936 -26.210 14.604 1.00 47.69 86 GLY A O 1
ATOM 669 N N . VAL A 1 87 ? -20.043 -24.505 15.752 1.00 45.81 87 VAL A N 1
ATOM 670 C CA . VAL A 1 87 ? -18.717 -24.614 15.123 1.00 45.81 87 VAL A CA 1
ATOM 671 C C . VAL A 1 87 ? -17.874 -25.431 16.095 1.00 45.81 87 VAL A C 1
ATOM 673 O O . VAL A 1 87 ? -17.435 -24.924 17.122 1.00 45.81 87 VAL A O 1
ATOM 676 N N . SER A 1 88 ? -17.791 -26.725 15.811 1.00 44.97 88 SER A N 1
ATOM 677 C CA . SER A 1 88 ? -16.892 -27.696 16.426 1.00 44.97 88 SER A CA 1
ATOM 678 C C . SER A 1 88 ? -15.436 -27.354 16.090 1.00 44.97 88 SER A C 1
ATOM 680 O O . SER A 1 88 ? -15.103 -27.123 14.928 1.00 44.97 88 SER A O 1
ATOM 682 N N . ASP A 1 89 ? -14.603 -27.310 17.130 1.00 53.81 89 ASP A N 1
ATOM 683 C CA . ASP A 1 89 ? -13.159 -27.036 17.133 1.00 53.81 89 ASP A CA 1
ATOM 684 C C . ASP A 1 89 ? -12.321 -28.277 16.747 1.00 53.81 89 ASP A C 1
ATOM 686 O O . ASP A 1 89 ? -11.303 -28.555 17.378 1.00 53.81 89 ASP A O 1
ATOM 690 N N . ASP A 1 90 ? -12.718 -29.031 15.721 1.00 50.91 90 ASP A N 1
ATOM 691 C CA . ASP A 1 90 ? -12.016 -30.263 15.345 1.00 50.91 90 ASP A CA 1
ATOM 692 C C . ASP A 1 90 ? -11.450 -30.200 13.916 1.00 50.91 90 ASP A C 1
ATOM 694 O O . ASP A 1 90 ? -12.103 -29.743 12.977 1.00 50.91 90 ASP A O 1
ATOM 698 N N . ASP A 1 91 ? -10.214 -30.693 13.807 1.00 47.66 91 ASP A N 1
ATOM 699 C CA . ASP A 1 91 ? -9.461 -31.051 12.600 1.00 47.66 91 ASP A CA 1
ATOM 700 C C . ASP A 1 91 ? -8.692 -29.940 11.862 1.00 47.66 91 ASP A C 1
ATOM 702 O O . ASP A 1 91 ? -8.849 -29.698 10.665 1.00 47.66 91 ASP A O 1
ATOM 706 N N . TYR A 1 92 ? -7.704 -29.360 12.555 1.00 49.50 92 TYR A N 1
ATOM 707 C CA . TYR A 1 92 ? -6.429 -29.055 11.891 1.00 49.50 92 TYR A CA 1
ATOM 708 C C . TYR A 1 92 ? -5.701 -30.381 11.631 1.00 49.50 92 TYR A C 1
ATOM 710 O O . TYR A 1 92 ? -4.915 -30.853 12.451 1.00 49.50 92 TYR A O 1
ATOM 718 N N . SER A 1 93 ? -6.008 -31.005 10.497 1.00 50.44 93 SER A N 1
ATOM 719 C CA . SER A 1 93 ? -5.187 -32.070 9.932 1.00 50.44 93 SER A CA 1
ATOM 720 C C . SER A 1 93 ? -3.843 -31.454 9.533 1.00 50.44 93 SER A C 1
ATOM 722 O O . SER A 1 93 ? -3.773 -30.664 8.590 1.00 50.44 93 SER A O 1
ATOM 724 N N . ASP A 1 94 ? -2.794 -31.774 10.291 1.00 50.25 94 ASP A N 1
ATOM 725 C CA . ASP A 1 94 ? -1.402 -31.672 9.850 1.00 50.25 94 ASP A CA 1
ATOM 726 C C . ASP A 1 94 ? -1.258 -32.618 8.648 1.00 50.25 94 ASP A C 1
ATOM 728 O O . ASP A 1 94 ? -0.987 -33.809 8.786 1.00 50.25 94 ASP A O 1
ATOM 732 N N . GLU A 1 95 ? -1.556 -32.122 7.448 1.00 54.72 95 GLU A N 1
ATOM 733 C CA . GLU A 1 95 ? -1.091 -32.775 6.234 1.00 54.72 95 GLU A CA 1
ATOM 734 C C . GLU A 1 95 ? 0.382 -32.412 6.070 1.00 54.72 95 GLU A C 1
ATOM 736 O O . GLU A 1 95 ? 0.745 -31.365 5.524 1.00 54.72 95 GLU A O 1
ATOM 741 N N . ASP A 1 96 ? 1.215 -33.313 6.584 1.00 50.53 96 ASP A N 1
ATOM 742 C CA . ASP A 1 96 ? 2.617 -33.484 6.242 1.00 50.53 96 ASP A CA 1
ATOM 743 C C . ASP A 1 96 ? 2.760 -33.576 4.713 1.00 50.53 96 ASP A C 1
ATOM 745 O O . ASP A 1 96 ? 2.765 -34.646 4.108 1.00 50.53 96 ASP A O 1
ATOM 749 N N . HIS A 1 97 ? 2.858 -32.426 4.049 1.00 51.03 97 HIS A N 1
ATOM 750 C CA . HIS A 1 97 ? 3.409 -32.350 2.705 1.00 51.03 97 HIS A CA 1
ATOM 751 C C . HIS A 1 97 ? 4.932 -32.443 2.830 1.00 51.03 97 HIS A C 1
ATOM 753 O O . HIS A 1 97 ? 5.633 -31.425 2.850 1.00 51.03 97 HIS A O 1
ATOM 759 N N . GLU A 1 98 ? 5.430 -33.682 2.905 1.00 54.44 98 GLU A N 1
ATOM 760 C CA . GLU A 1 98 ? 6.773 -34.050 2.451 1.00 54.44 98 GLU A CA 1
ATOM 761 C C . GLU A 1 98 ? 6.916 -33.566 1.003 1.00 54.44 98 GLU A C 1
ATOM 763 O O . GLU A 1 98 ? 6.562 -34.233 0.033 1.00 54.44 98 GLU A O 1
ATOM 768 N N . SER A 1 99 ? 7.363 -32.320 0.860 1.00 52.75 99 SER A N 1
ATOM 769 C CA . SER A 1 99 ? 7.812 -31.795 -0.416 1.00 52.75 99 SER A CA 1
ATOM 770 C C . SER A 1 99 ? 9.209 -32.350 -0.611 1.00 52.75 99 SER A C 1
ATOM 772 O O . SER A 1 99 ? 10.162 -31.823 -0.047 1.00 52.75 99 SER A O 1
ATOM 774 N N . ASP A 1 100 ? 9.251 -33.454 -1.347 1.00 52.31 100 ASP A N 1
ATOM 775 C CA . ASP A 1 100 ? 10.421 -34.113 -1.909 1.00 52.31 100 ASP A CA 1
ATOM 776 C C . ASP A 1 100 ? 11.537 -33.101 -2.225 1.00 52.31 100 ASP A C 1
ATOM 778 O O . ASP A 1 100 ? 11.437 -32.271 -3.138 1.00 52.31 100 ASP A O 1
ATOM 782 N N . ASP A 1 101 ? 12.599 -33.165 -1.425 1.00 54.16 101 ASP A N 1
ATOM 783 C CA . ASP A 1 101 ? 13.891 -32.558 -1.698 1.00 54.16 101 ASP A CA 1
ATOM 784 C C . ASP A 1 101 ? 14.505 -33.278 -2.908 1.00 54.16 101 ASP A C 1
ATOM 786 O O . ASP A 1 101 ? 15.242 -34.252 -2.762 1.00 54.16 101 ASP A O 1
ATOM 790 N N . SER A 1 102 ? 14.228 -32.818 -4.129 1.00 54.41 102 SER A N 1
ATOM 791 C CA . SER A 1 102 ? 15.087 -33.145 -5.270 1.00 54.41 102 SER A CA 1
ATOM 792 C C . SER A 1 102 ? 15.044 -32.100 -6.387 1.00 54.41 102 SER A C 1
ATOM 794 O O . SER A 1 102 ? 14.011 -31.765 -6.956 1.00 54.41 102 SER A O 1
ATOM 796 N N . ASP A 1 103 ? 16.245 -31.621 -6.708 1.00 51.97 103 ASP A N 1
ATOM 797 C CA . ASP A 1 103 ? 16.649 -31.085 -8.005 1.00 51.97 103 ASP A CA 1
ATOM 798 C C . ASP A 1 103 ? 16.061 -29.754 -8.491 1.00 51.97 103 ASP A C 1
ATOM 800 O O . ASP A 1 103 ? 15.291 -29.661 -9.444 1.00 51.97 103 ASP A O 1
ATOM 804 N N . ALA A 1 104 ?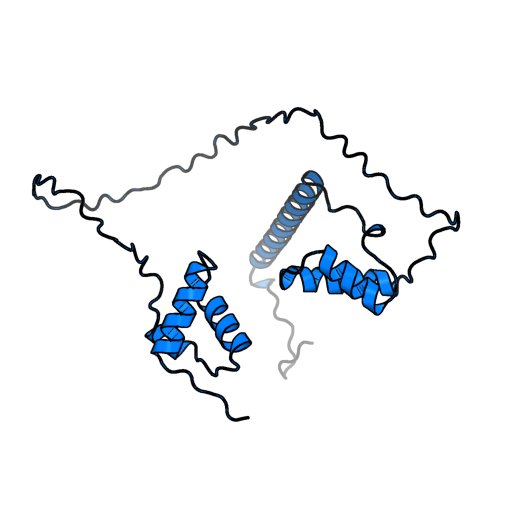 16.663 -28.678 -7.980 1.00 46.09 104 ALA A N 1
ATOM 805 C CA . ALA A 1 104 ? 17.281 -27.701 -8.876 1.00 46.09 104 ALA A CA 1
ATOM 806 C C . ALA A 1 104 ? 18.537 -27.109 -8.219 1.00 46.09 104 ALA A C 1
ATOM 808 O O . ALA A 1 104 ? 18.499 -26.051 -7.590 1.00 46.09 104 ALA A O 1
ATOM 809 N N . MET A 1 105 ? 19.670 -27.798 -8.394 1.00 45.19 105 MET A N 1
ATOM 810 C CA . MET A 1 105 ? 21.008 -27.203 -8.317 1.00 45.19 105 MET A CA 1
ATOM 811 C C . MET A 1 105 ? 21.102 -26.079 -9.357 1.00 45.19 105 MET A C 1
ATOM 813 O O . MET A 1 105 ? 21.544 -26.277 -10.487 1.00 45.1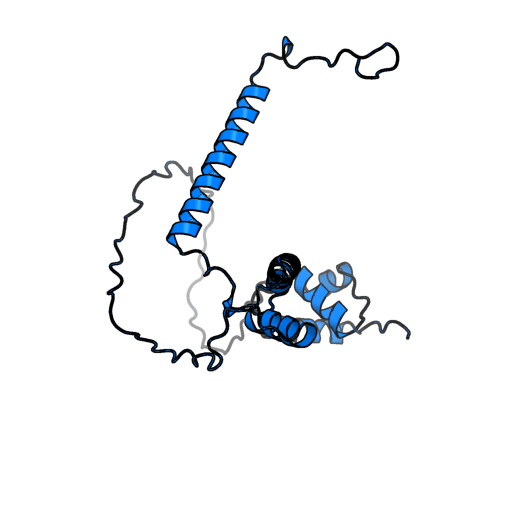9 105 MET A O 1
ATOM 817 N N . TYR A 1 106 ? 20.655 -24.880 -8.988 1.00 43.53 106 TYR A N 1
ATOM 818 C CA . TYR A 1 106 ? 21.061 -23.661 -9.669 1.00 43.53 106 TYR A CA 1
ATOM 819 C C . TYR A 1 106 ? 22.474 -23.329 -9.186 1.00 43.53 106 TYR A C 1
ATOM 821 O O . TYR A 1 106 ? 22.665 -22.546 -8.255 1.00 43.53 106 TYR A O 1
ATOM 829 N N . ASP A 1 107 ? 23.467 -23.928 -9.846 1.00 44.66 107 ASP A N 1
ATOM 830 C CA . ASP A 1 107 ? 24.832 -23.406 -9.897 1.00 44.66 107 ASP A CA 1
ATOM 831 C C . ASP A 1 107 ? 24.787 -22.068 -10.647 1.00 44.66 107 ASP A C 1
ATOM 833 O O . ASP A 1 107 ? 25.131 -21.933 -11.824 1.00 44.66 107 ASP A O 1
ATOM 837 N N . PHE A 1 108 ? 24.298 -21.039 -9.956 1.00 38.91 108 PHE A N 1
ATOM 838 C CA . PHE A 1 108 ? 24.549 -19.673 -10.351 1.00 38.91 108 PHE A CA 1
ATOM 839 C C . PHE A 1 108 ? 26.028 -19.452 -10.076 1.00 38.91 108 PHE A C 1
ATOM 841 O O . PHE A 1 108 ? 26.425 -19.202 -8.939 1.00 38.91 108 PHE A O 1
ATOM 848 N N . GLN A 1 109 ? 26.843 -19.609 -11.119 1.00 36.06 109 GLN A N 1
ATOM 849 C CA . GLN A 1 109 ? 28.211 -19.123 -11.155 1.00 36.06 109 GLN A CA 1
ATOM 850 C C . GLN A 1 109 ? 28.188 -17.651 -10.735 1.00 36.06 109 GLN A C 1
ATOM 852 O O . GLN A 1 109 ? 28.002 -16.744 -11.545 1.00 36.06 109 GLN A O 1
ATOM 857 N N . THR A 1 110 ? 28.350 -17.417 -9.435 1.00 47.53 110 THR A N 1
ATOM 858 C CA . THR A 1 110 ? 28.768 -16.148 -8.868 1.00 47.53 110 THR A CA 1
ATOM 859 C C . THR A 1 110 ? 30.055 -15.814 -9.582 1.00 47.53 110 THR A C 1
ATOM 861 O O . THR A 1 110 ? 31.090 -16.424 -9.314 1.00 47.53 110 THR A O 1
ATOM 864 N N . ALA A 1 111 ? 29.963 -14.890 -10.537 1.00 41.72 111 ALA A N 1
ATOM 865 C CA . ALA A 1 111 ? 31.110 -14.235 -11.120 1.00 41.72 111 ALA A CA 1
ATOM 866 C C . ALA A 1 111 ? 31.954 -13.727 -9.950 1.00 41.72 111 ALA A C 1
ATOM 868 O O . ALA A 1 111 ? 31.606 -12.768 -9.260 1.00 41.72 111 ALA A O 1
ATOM 869 N N . SER A 1 112 ? 33.016 -14.474 -9.672 1.00 42.00 112 SER A N 1
ATOM 870 C CA . SER A 1 112 ? 34.026 -14.161 -8.688 1.00 42.00 112 SER A CA 1
ATOM 871 C C . SER A 1 112 ? 34.512 -12.756 -8.982 1.00 42.00 112 SER A C 1
ATOM 873 O O . SER A 1 112 ? 35.061 -12.501 -10.053 1.00 42.00 112 SER A O 1
ATOM 875 N N . ASN A 1 113 ? 34.276 -11.856 -8.035 1.00 46.16 113 ASN A N 1
ATOM 876 C CA . ASN A 1 113 ? 34.855 -10.527 -8.008 1.00 46.16 113 ASN A CA 1
ATOM 877 C C . ASN A 1 113 ? 36.388 -10.717 -8.075 1.00 46.16 113 ASN A C 1
ATOM 879 O O . ASN A 1 113 ? 36.967 -11.220 -7.108 1.00 46.16 113 ASN A O 1
ATOM 883 N N . PRO A 1 114 ? 37.063 -10.427 -9.204 1.00 47.09 114 PRO A N 1
ATOM 884 C CA . PRO A 1 114 ? 38.432 -10.896 -9.449 1.00 47.09 114 PRO A CA 1
ATOM 885 C C . PRO A 1 114 ? 39.486 -10.139 -8.630 1.00 47.09 114 PRO A C 1
ATOM 887 O O . PRO A 1 114 ? 40.681 -10.383 -8.769 1.00 47.09 114 PRO A O 1
ATOM 890 N N . THR A 1 115 ? 39.069 -9.197 -7.787 1.00 50.12 115 THR A N 1
ATOM 891 C CA . THR A 1 115 ? 39.974 -8.218 -7.188 1.00 50.12 115 THR A CA 1
ATOM 892 C C . THR A 1 115 ? 40.523 -8.621 -5.824 1.00 50.12 115 THR A C 1
ATOM 894 O O . THR A 1 115 ? 41.433 -7.948 -5.358 1.00 50.12 115 THR A O 1
ATOM 897 N N . GLY A 1 116 ? 40.012 -9.672 -5.165 1.00 46.12 116 GLY A N 1
ATOM 898 C CA . GLY A 1 116 ? 40.555 -10.176 -3.887 1.00 46.12 116 GLY A CA 1
ATOM 899 C C . GLY A 1 116 ? 40.644 -9.149 -2.743 1.00 46.12 116 GLY A C 1
ATOM 900 O O . GLY A 1 116 ? 41.206 -9.441 -1.691 1.00 46.12 116 GLY A O 1
ATOM 901 N N . LEU A 1 117 ? 40.107 -7.944 -2.938 1.00 46.84 117 LEU A N 1
ATOM 902 C CA . LEU A 1 117 ? 40.056 -6.895 -1.937 1.00 46.84 117 LEU A CA 1
ATOM 903 C C . LEU A 1 117 ? 38.837 -7.159 -1.053 1.00 46.84 117 LEU A C 1
ATOM 905 O O . LEU A 1 117 ? 37.769 -7.473 -1.594 1.00 46.84 117 LEU A O 1
ATOM 909 N N . PRO A 1 118 ? 38.967 -7.034 0.281 1.00 46.25 118 PRO A N 1
ATOM 910 C CA . PRO A 1 118 ? 37.812 -7.111 1.159 1.00 46.25 118 PRO A CA 1
ATOM 911 C C . PRO A 1 118 ? 36.765 -6.101 0.665 1.00 46.25 118 PRO A C 1
ATOM 913 O O . PRO A 1 118 ? 37.143 -4.997 0.247 1.00 46.25 118 PRO A O 1
ATOM 916 N N . PRO A 1 119 ? 35.475 -6.480 0.636 1.00 54.72 119 PRO A N 1
ATOM 917 C CA . PRO A 1 119 ? 34.415 -5.592 0.186 1.00 54.72 119 PRO A CA 1
ATOM 918 C C . PRO A 1 119 ? 34.547 -4.278 0.951 1.00 54.72 119 PRO A C 1
ATOM 920 O O . PRO A 1 119 ? 34.606 -4.282 2.178 1.00 54.72 119 PRO A O 1
ATOM 923 N N . ARG A 1 120 ? 34.676 -3.161 0.222 1.00 56.91 120 ARG A N 1
ATOM 924 C CA . ARG A 1 120 ? 34.664 -1.831 0.837 1.00 56.91 120 ARG A CA 1
ATOM 925 C C . ARG A 1 120 ? 33.401 -1.757 1.681 1.00 56.91 120 ARG A C 1
ATOM 927 O O . ARG A 1 120 ? 32.314 -1.876 1.120 1.00 56.91 120 ARG A O 1
ATOM 934 N N . ASP A 1 121 ? 33.567 -1.603 2.991 1.00 62.97 121 ASP A N 1
ATOM 935 C CA . ASP A 1 121 ? 32.458 -1.440 3.919 1.00 62.97 121 ASP A CA 1
ATOM 936 C C . ASP A 1 121 ? 31.538 -0.350 3.373 1.00 62.97 121 ASP A C 1
ATOM 938 O O . ASP A 1 121 ? 31.912 0.823 3.283 1.00 62.97 121 ASP A O 1
ATOM 942 N N . ILE A 1 122 ? 30.345 -0.755 2.938 1.00 62.47 122 ILE A N 1
ATOM 943 C CA . ILE A 1 122 ? 29.306 0.189 2.553 1.00 62.47 122 ILE A CA 1
ATOM 944 C C . ILE A 1 122 ? 29.014 1.002 3.818 1.00 62.47 122 ILE A C 1
ATOM 946 O O . ILE A 1 122 ? 28.694 0.387 4.845 1.00 62.47 122 ILE A O 1
ATOM 950 N N . PRO A 1 123 ? 29.125 2.343 3.785 1.00 72.25 123 PRO A N 1
ATOM 951 C CA . PRO A 1 123 ? 28.839 3.179 4.941 1.00 72.25 123 PRO A CA 1
ATOM 952 C C . PRO A 1 123 ? 27.488 2.784 5.541 1.00 72.25 123 PRO A C 1
ATOM 954 O O . PRO A 1 123 ? 26.519 2.607 4.805 1.00 72.25 123 PRO A O 1
ATOM 957 N N . ALA A 1 124 ? 27.392 2.662 6.869 1.00 71.62 124 ALA A N 1
ATOM 958 C CA . ALA A 1 124 ? 26.148 2.257 7.542 1.00 71.62 124 ALA A CA 1
ATOM 959 C C . ALA A 1 124 ? 24.928 3.090 7.089 1.00 71.62 124 ALA A C 1
ATOM 961 O O . ALA A 1 124 ? 23.818 2.575 6.968 1.00 71.62 124 ALA A O 1
ATOM 962 N N . ARG A 1 125 ? 25.174 4.361 6.746 1.00 72.75 125 ARG A N 1
ATOM 963 C CA . ARG A 1 125 ? 24.205 5.293 6.164 1.00 72.75 125 ARG A CA 1
ATOM 964 C C . ARG A 1 125 ? 23.554 4.778 4.873 1.00 72.75 125 ARG A C 1
ATOM 966 O O . ARG A 1 125 ? 22.350 4.937 4.692 1.00 72.75 125 ARG A O 1
ATOM 973 N N . ASP A 1 126 ? 24.323 4.153 3.991 1.00 69.12 126 ASP A N 1
ATOM 974 C CA . ASP A 1 126 ? 23.849 3.726 2.672 1.00 69.12 126 ASP A CA 1
ATOM 975 C C . ASP A 1 126 ? 23.030 2.428 2.774 1.00 69.12 126 ASP A C 1
ATOM 977 O O . ASP A 1 126 ? 22.071 2.227 2.026 1.00 69.12 126 ASP A O 1
ATOM 981 N N . GLN A 1 127 ? 23.329 1.580 3.768 1.00 70.88 127 GLN A N 1
ATOM 982 C CA . GLN A 1 127 ? 22.503 0.409 4.090 1.00 70.88 127 GLN A CA 1
ATOM 983 C C . GLN A 1 127 ? 21.119 0.815 4.612 1.00 70.88 127 GLN A C 1
ATOM 985 O O . GLN A 1 127 ? 20.112 0.181 4.288 1.00 70.88 127 GLN A O 1
ATOM 990 N N . GLU A 1 128 ? 21.058 1.865 5.428 1.00 77.06 128 GLU A N 1
ATOM 991 C CA . GLU A 1 128 ? 19.807 2.365 5.995 1.00 77.06 128 GLU A CA 1
ATOM 992 C C . GLU A 1 128 ? 18.933 3.019 4.918 1.00 77.06 128 GLU A C 1
ATOM 994 O O . GLU A 1 128 ? 17.746 2.699 4.800 1.00 77.06 128 GLU A O 1
ATOM 999 N N . LEU A 1 129 ? 19.553 3.818 4.043 1.00 76.75 129 LEU A N 1
ATOM 1000 C CA . LEU A 1 129 ? 18.896 4.411 2.881 1.00 76.75 129 LEU A CA 1
ATOM 1001 C C . LEU A 1 129 ? 18.317 3.340 1.944 1.00 76.75 129 LEU A C 1
ATOM 1003 O O . LEU A 1 129 ? 17.195 3.483 1.450 1.00 76.75 129 LEU A O 1
ATOM 1007 N N . TYR A 1 130 ? 19.038 2.234 1.734 1.00 73.69 130 TYR A N 1
ATOM 1008 C CA . TYR A 1 130 ? 18.503 1.102 0.984 1.00 73.69 130 TYR A CA 1
ATOM 1009 C C . TYR A 1 130 ? 17.257 0.509 1.650 1.00 73.69 130 TYR A C 1
ATOM 1011 O O . TYR A 1 130 ? 16.262 0.264 0.971 1.00 73.69 130 TYR A O 1
ATOM 1019 N N . ARG A 1 131 ? 17.276 0.270 2.969 1.00 77.75 131 ARG A N 1
ATOM 1020 C CA . ARG A 1 131 ? 16.133 -0.324 3.691 1.00 77.75 131 ARG A CA 1
ATOM 1021 C C . ARG A 1 131 ? 14.883 0.552 3.600 1.00 77.75 131 ARG A C 1
ATOM 1023 O O . ARG A 1 131 ? 13.782 0.032 3.390 1.00 77.75 131 ARG A O 1
ATOM 1030 N N . GLU A 1 132 ? 15.047 1.866 3.714 1.00 82.38 132 GLU A N 1
ATOM 1031 C CA . GLU A 1 132 ? 13.954 2.833 3.588 1.00 82.38 132 GLU A CA 1
ATOM 1032 C C . GLU A 1 132 ? 13.406 2.888 2.151 1.00 82.38 132 GLU A C 1
ATOM 1034 O O . GLU A 1 132 ? 12.196 2.800 1.932 1.00 82.38 132 GLU A O 1
ATOM 1039 N N . ASN A 1 133 ? 14.282 2.953 1.147 1.00 76.88 133 ASN A N 1
ATOM 1040 C CA . ASN A 1 133 ? 13.853 2.994 -0.253 1.00 76.88 133 ASN A CA 1
ATOM 1041 C C . ASN A 1 133 ? 13.277 1.655 -0.727 1.00 76.88 133 ASN A C 1
ATOM 1043 O O . ASN A 1 133 ? 12.340 1.638 -1.520 1.00 76.88 133 ASN A O 1
ATOM 1047 N N . SER A 1 134 ? 13.769 0.533 -0.199 1.00 76.88 134 SER A N 1
ATOM 1048 C CA . SER A 1 134 ? 13.239 -0.804 -0.473 1.00 76.88 134 SER A CA 1
ATOM 1049 C C . SER A 1 134 ? 11.819 -0.968 0.066 1.00 76.88 134 SER A C 1
ATOM 1051 O O . SER A 1 134 ? 10.928 -1.416 -0.654 1.00 76.88 134 SER A O 1
ATOM 1053 N N . THR A 1 135 ? 11.569 -0.534 1.305 1.00 80.00 135 THR A N 1
ATOM 1054 C CA . THR A 1 135 ? 10.223 -0.583 1.899 1.00 80.00 135 THR A CA 1
ATOM 1055 C C . THR A 1 135 ? 9.241 0.328 1.163 1.00 80.00 135 THR A C 1
ATOM 1057 O O . THR A 1 135 ? 8.130 -0.108 0.861 1.00 80.00 135 THR A O 1
ATOM 1060 N N . ARG A 1 136 ? 9.649 1.549 0.796 1.00 77.88 136 ARG A N 1
ATOM 1061 C CA . ARG A 1 136 ? 8.823 2.463 -0.014 1.00 77.88 136 ARG A CA 1
ATOM 1062 C C . ARG A 1 136 ? 8.579 1.947 -1.430 1.00 77.88 136 ARG A C 1
ATOM 1064 O O . ARG A 1 136 ? 7.451 1.998 -1.907 1.00 77.88 136 ARG A O 1
ATOM 1071 N N . GLY A 1 137 ? 9.608 1.416 -2.086 1.00 77.88 137 GLY A N 1
ATOM 1072 C CA . GLY A 1 137 ? 9.507 0.852 -3.431 1.00 77.88 137 GLY A CA 1
ATOM 1073 C C . GLY A 1 137 ? 8.551 -0.339 -3.486 1.00 77.88 137 GLY A C 1
ATOM 1074 O O . GLY A 1 137 ? 7.697 -0.406 -4.367 1.00 77.88 137 GLY A O 1
ATOM 1075 N N . LEU A 1 138 ? 8.598 -1.219 -2.483 1.00 78.19 138 LEU A N 1
ATOM 1076 C CA . LEU A 1 138 ? 7.657 -2.335 -2.369 1.00 78.19 138 LEU A CA 1
ATOM 1077 C C . LEU A 1 138 ? 6.204 -1.866 -2.189 1.00 78.19 138 LEU A C 1
ATOM 1079 O O . LEU A 1 138 ? 5.301 -2.486 -2.746 1.00 78.19 138 LEU A O 1
ATOM 1083 N N . GLN A 1 139 ? 5.959 -0.763 -1.471 1.00 77.75 139 GLN A N 1
ATOM 1084 C CA . GLN A 1 139 ? 4.605 -0.204 -1.315 1.00 77.75 139 GLN 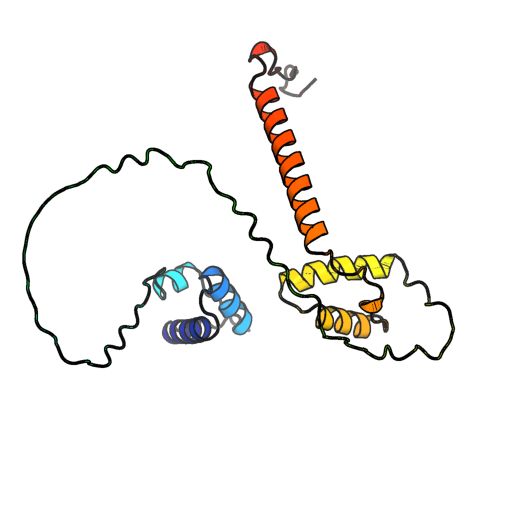A CA 1
ATOM 1085 C C . GLN A 1 139 ? 4.007 0.290 -2.638 1.00 77.75 139 GLN A C 1
ATOM 1087 O O . GLN A 1 139 ? 2.793 0.220 -2.821 1.00 77.75 139 GLN A O 1
ATOM 1092 N N . VAL A 1 140 ? 4.842 0.766 -3.565 1.00 81.62 140 VAL A N 1
ATOM 1093 C CA . VAL A 1 140 ? 4.414 1.222 -4.899 1.00 81.62 140 VAL A CA 1
ATOM 1094 C C . VAL A 1 140 ? 4.499 0.125 -5.969 1.00 81.62 140 VAL A C 1
ATOM 1096 O O . VAL A 1 140 ? 4.203 0.386 -7.132 1.00 81.62 140 VAL A O 1
ATOM 1099 N N . GLY A 1 141 ? 4.860 -1.106 -5.587 1.00 83.38 141 GLY A N 1
ATOM 1100 C CA . GLY A 1 141 ? 4.937 -2.258 -6.489 1.00 83.38 141 GLY A CA 1
ATOM 1101 C C . GLY A 1 141 ? 6.213 -2.334 -7.332 1.00 83.38 141 GLY A C 1
ATOM 1102 O O . GLY A 1 141 ? 6.220 -3.036 -8.340 1.00 83.38 141 GLY A O 1
ATOM 1103 N N . LEU A 1 142 ? 7.282 -1.628 -6.950 1.00 83.62 142 LEU A N 1
ATOM 1104 C CA . LEU A 1 142 ? 8.591 -1.781 -7.588 1.00 83.62 142 LEU A CA 1
ATOM 1105 C C . LEU A 1 142 ? 9.247 -3.097 -7.162 1.00 83.62 142 LEU A C 1
ATOM 1107 O O . LEU A 1 142 ? 9.180 -3.504 -5.997 1.00 83.62 142 LEU A O 1
ATOM 1111 N N . THR A 1 143 ? 9.908 -3.747 -8.118 1.00 82.62 143 THR A N 1
ATOM 1112 C CA . THR A 1 143 ? 10.696 -4.955 -7.860 1.00 82.62 143 THR A CA 1
ATOM 1113 C C . THR A 1 143 ? 11.982 -4.606 -7.107 1.00 82.62 143 THR A C 1
ATOM 1115 O O . THR A 1 143 ? 12.464 -3.470 -7.152 1.00 82.62 143 THR A O 1
ATOM 1118 N N . LYS A 1 144 ? 12.566 -5.573 -6.390 1.00 78.81 144 LYS A N 1
ATOM 1119 C CA . LYS A 1 144 ? 13.812 -5.337 -5.638 1.00 78.81 144 LYS A CA 1
ATOM 1120 C C . LYS A 1 144 ? 14.977 -5.024 -6.575 1.00 78.81 144 LYS A C 1
ATOM 1122 O O . LYS A 1 144 ? 15.859 -4.246 -6.219 1.00 78.81 144 LYS A O 1
ATOM 1127 N N . GLU A 1 145 ? 14.944 -5.606 -7.765 1.00 83.81 145 GLU A N 1
ATOM 1128 C CA . GLU A 1 145 ? 15.906 -5.432 -8.842 1.00 83.81 145 GLU A CA 1
ATOM 1129 C C . GLU A 1 145 ? 15.851 -4.002 -9.393 1.00 83.81 145 GLU A C 1
ATOM 1131 O O . GLU A 1 145 ? 16.896 -3.390 -9.593 1.00 83.81 145 GLU A O 1
ATOM 1136 N N . ASP A 1 146 ? 14.654 -3.428 -9.567 1.00 85.50 146 ASP A N 1
ATOM 1137 C CA . ASP A 1 146 ? 14.491 -2.028 -9.986 1.00 85.50 146 ASP A CA 1
ATOM 1138 C C . ASP A 1 146 ? 15.037 -1.048 -8.948 1.00 85.50 146 ASP A C 1
ATOM 1140 O O . ASP A 1 146 ? 15.730 -0.090 -9.295 1.00 85.50 146 ASP A O 1
ATOM 1144 N N . ILE A 1 147 ? 14.769 -1.311 -7.669 1.00 81.44 147 ILE A N 1
ATOM 1145 C CA . ILE A 1 147 ? 15.271 -0.494 -6.557 1.00 81.44 147 ILE A CA 1
ATOM 1146 C C . ILE A 1 147 ? 16.801 -0.595 -6.484 1.00 81.44 147 ILE A C 1
ATOM 1148 O O . ILE A 1 147 ? 17.482 0.418 -6.326 1.00 81.44 147 ILE A O 1
ATOM 1152 N N . GLY A 1 148 ? 17.348 -1.803 -6.655 1.00 83.50 148 GLY A N 1
ATOM 1153 C CA . GLY A 1 148 ? 18.787 -2.042 -6.744 1.00 83.50 148 GLY A CA 1
ATOM 1154 C C . GLY A 1 148 ? 19.432 -1.269 -7.892 1.00 83.50 148 GLY A C 1
ATOM 1155 O O . GLY A 1 148 ? 20.399 -0.551 -7.657 1.00 83.50 148 GLY A O 1
ATOM 1156 N N . ARG A 1 149 ? 18.848 -1.326 -9.097 1.00 85.62 149 ARG A N 1
ATOM 1157 C CA . ARG A 1 149 ? 19.319 -0.584 -10.279 1.00 85.62 149 ARG A CA 1
ATOM 1158 C C . ARG A 1 149 ? 19.291 0.930 -10.082 1.00 85.62 149 ARG A C 1
ATOM 1160 O O . ARG A 1 149 ? 20.219 1.612 -10.502 1.00 85.62 149 ARG A O 1
ATOM 1167 N N . GLN A 1 150 ? 18.249 1.474 -9.449 1.00 84.50 150 GLN A N 1
ATOM 1168 C CA . GLN A 1 150 ? 18.178 2.914 -9.165 1.00 84.50 150 GLN A CA 1
ATOM 1169 C C . GLN A 1 150 ? 19.270 3.361 -8.190 1.00 84.50 150 GLN A C 1
ATOM 1171 O O . GLN A 1 150 ? 19.875 4.415 -8.377 1.00 84.50 150 GLN A O 1
ATOM 1176 N N . ILE A 1 151 ? 19.539 2.557 -7.162 1.00 81.88 151 ILE A N 1
ATOM 1177 C CA . ILE A 1 151 ? 20.570 2.863 -6.166 1.00 81.88 151 ILE A CA 1
ATOM 1178 C C . ILE A 1 151 ? 21.967 2.679 -6.765 1.00 81.88 151 ILE A C 1
ATOM 1180 O O . ILE A 1 151 ? 22.830 3.524 -6.550 1.00 81.88 151 ILE A O 1
ATOM 1184 N N . GLU A 1 152 ? 22.169 1.658 -7.594 1.00 85.56 152 GLU A N 1
ATOM 1185 C CA . GLU A 1 152 ? 23.396 1.478 -8.370 1.00 85.56 152 GLU A CA 1
ATOM 1186 C C . GLU A 1 152 ? 23.641 2.659 -9.318 1.00 85.56 152 GLU A C 1
ATOM 1188 O O . GLU A 1 152 ? 24.756 3.163 -9.388 1.00 85.56 152 GLU A O 1
ATOM 1193 N N . ALA A 1 153 ? 22.603 3.178 -9.980 1.00 85.81 153 ALA A N 1
ATOM 1194 C CA . ALA A 1 153 ? 22.726 4.360 -10.830 1.00 85.81 153 ALA A CA 1
ATOM 1195 C C . ALA A 1 153 ? 23.062 5.640 -10.038 1.00 85.81 153 ALA A C 1
ATOM 1197 O O . ALA A 1 153 ? 23.796 6.490 -10.535 1.00 85.81 153 ALA A O 1
ATOM 1198 N N . ALA A 1 154 ? 22.535 5.789 -8.818 1.00 82.94 154 ALA A N 1
ATOM 1199 C CA . ALA A 1 154 ? 22.755 6.974 -7.987 1.00 82.94 154 ALA A CA 1
ATOM 1200 C C . ALA A 1 154 ? 24.093 6.951 -7.225 1.00 82.94 154 ALA A C 1
ATOM 1202 O O . ALA A 1 154 ? 24.716 7.997 -7.052 1.00 82.94 154 ALA A O 1
ATOM 1203 N N . TYR A 1 155 ? 24.529 5.774 -6.770 1.00 81.25 155 TYR A N 1
ATOM 1204 C CA . TYR A 1 155 ? 25.658 5.614 -5.845 1.00 81.25 155 TYR A CA 1
ATOM 1205 C C . TYR A 1 155 ? 26.790 4.735 -6.396 1.00 81.25 155 TYR A C 1
ATOM 1207 O O . TYR A 1 155 ? 27.824 4.593 -5.748 1.00 81.25 155 TYR A O 1
ATOM 1215 N N . GLY A 1 156 ? 26.627 4.143 -7.581 1.00 86.75 156 GLY A N 1
ATOM 1216 C CA . GLY A 1 156 ? 27.633 3.293 -8.228 1.00 86.75 156 GLY A CA 1
ATOM 1217 C C . GLY A 1 156 ? 27.845 1.931 -7.561 1.00 86.75 156 GLY A C 1
ATOM 1218 O O . GLY A 1 156 ? 28.794 1.230 -7.903 1.00 86.75 156 GLY A O 1
ATOM 1219 N N . VAL A 1 157 ? 27.005 1.558 -6.590 1.00 83.19 157 VAL A N 1
ATOM 1220 C CA . VAL A 1 157 ? 27.118 0.307 -5.829 1.00 83.19 157 VAL A CA 1
ATOM 1221 C C . VAL A 1 157 ? 25.775 -0.405 -5.842 1.00 83.19 157 VAL A C 1
ATOM 1223 O O . VAL A 1 157 ? 24.768 0.180 -5.450 1.00 83.19 157 VAL A O 1
ATOM 1226 N N . ASN A 1 158 ? 25.761 -1.674 -6.256 1.00 79.31 158 ASN A N 1
ATOM 1227 C CA . ASN A 1 158 ? 24.584 -2.525 -6.140 1.00 79.31 158 ASN A CA 1
ATOM 1228 C C . ASN A 1 158 ? 24.475 -3.064 -4.697 1.00 79.31 158 ASN A C 1
ATOM 1230 O O . ASN A 1 158 ? 25.329 -3.845 -4.272 1.00 79.31 158 ASN A O 1
ATOM 1234 N N . PRO A 1 159 ? 23.444 -2.672 -3.931 1.00 76.62 159 PRO A N 1
ATOM 1235 C CA . PRO A 1 159 ? 23.274 -3.076 -2.537 1.00 76.62 159 PRO A CA 1
ATOM 1236 C C . PRO A 1 159 ? 22.670 -4.479 -2.387 1.00 76.62 159 PRO A C 1
ATOM 1238 O O . PRO A 1 159 ? 22.739 -5.047 -1.301 1.00 76.62 159 PRO A O 1
ATOM 1241 N N . VAL A 1 160 ? 22.083 -5.051 -3.449 1.00 78.44 160 VAL A N 1
ATOM 1242 C CA . VAL A 1 160 ? 21.343 -6.325 -3.401 1.00 78.44 160 VAL A CA 1
ATOM 1243 C C . VAL A 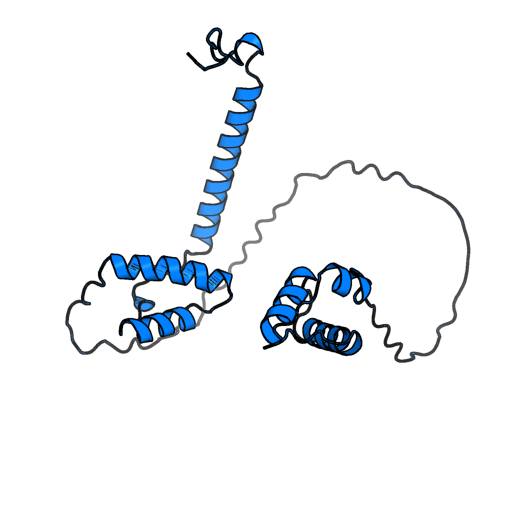1 160 ? 22.167 -7.488 -2.828 1.00 78.44 160 VAL A C 1
ATOM 1245 O O . VAL A 1 160 ? 21.633 -8.189 -1.967 1.00 78.44 160 VAL A O 1
ATOM 1248 N N . PRO A 1 161 ? 23.449 -7.686 -3.203 1.00 82.38 161 PRO A N 1
ATOM 1249 C CA . PRO A 1 161 ? 24.270 -8.775 -2.663 1.00 82.38 161 PRO A CA 1
ATOM 1250 C C . PRO A 1 161 ? 24.546 -8.674 -1.158 1.00 82.38 161 PRO A C 1
ATOM 1252 O O . PRO A 1 161 ? 24.889 -9.669 -0.530 1.00 82.38 161 PRO A O 1
ATOM 1255 N N . TYR A 1 162 ? 24.415 -7.479 -0.578 1.00 75.94 162 TYR A N 1
ATOM 1256 C CA . TYR A 1 162 ? 24.730 -7.206 0.827 1.00 75.94 162 TYR A CA 1
ATOM 1257 C C . TYR A 1 162 ? 23.502 -7.283 1.732 1.00 75.94 162 TYR A C 1
ATOM 1259 O O . TYR A 1 162 ? 23.586 -7.026 2.936 1.00 75.94 162 TYR A O 1
ATOM 1267 N N . LEU A 1 163 ? 22.341 -7.601 1.165 1.00 69.81 163 LEU A N 1
ATOM 1268 C CA . LEU A 1 163 ? 21.128 -7.730 1.945 1.00 69.81 163 LEU A CA 1
ATOM 1269 C C . LEU A 1 163 ? 21.108 -9.058 2.678 1.00 69.81 163 LEU A C 1
ATOM 1271 O O . LEU A 1 163 ? 21.495 -10.079 2.108 1.00 69.81 163 LEU A O 1
ATOM 1275 N N . PRO A 1 164 ? 20.592 -9.076 3.919 1.00 77.12 164 PRO A N 1
ATOM 1276 C CA . PRO A 1 164 ? 20.295 -10.342 4.550 1.00 77.12 164 PRO A CA 1
ATOM 1277 C C . PRO A 1 164 ? 19.312 -11.110 3.654 1.00 77.12 164 PRO A C 1
ATOM 1279 O O . PRO A 1 164 ? 18.413 -10.493 3.059 1.00 77.12 164 PRO A O 1
ATOM 1282 N N . PRO A 1 165 ? 19.459 -12.441 3.555 1.00 79.25 165 PRO A N 1
ATOM 1283 C CA . PRO A 1 165 ? 18.520 -13.251 2.803 1.00 79.25 165 PRO A CA 1
ATOM 1284 C C . PRO A 1 165 ? 17.093 -12.992 3.311 1.00 79.25 165 PRO A C 1
ATOM 1286 O O . PRO A 1 165 ? 16.889 -12.684 4.493 1.00 79.25 165 PRO A O 1
ATOM 1289 N N . PRO A 1 166 ? 16.083 -13.059 2.426 1.00 76.81 166 PRO A N 1
ATOM 1290 C CA . PRO A 1 166 ? 14.702 -12.882 2.844 1.00 76.81 166 PRO A CA 1
ATOM 1291 C C . PRO A 1 166 ? 14.364 -13.893 3.950 1.00 76.81 166 PRO A C 1
ATOM 1293 O O . PRO A 1 166 ? 14.789 -15.046 3.857 1.00 76.81 166 PRO A O 1
ATOM 1296 N N . PRO A 1 167 ? 13.587 -13.494 4.975 1.00 82.12 167 PRO A N 1
ATOM 1297 C CA . PRO A 1 167 ? 13.266 -14.391 6.073 1.00 82.12 167 PRO A CA 1
ATOM 1298 C C . PRO A 1 167 ? 12.549 -15.632 5.546 1.00 82.12 167 PRO A C 1
ATOM 1300 O O . PRO A 1 167 ? 11.652 -15.526 4.694 1.00 82.12 167 PRO A O 1
ATOM 1303 N N . THR A 1 168 ? 12.940 -16.795 6.060 1.00 88.44 168 THR A N 1
ATOM 1304 C CA . THR A 1 168 ? 12.367 -18.083 5.651 1.00 88.44 168 THR A CA 1
ATOM 1305 C C . THR A 1 168 ? 10.884 -18.158 6.028 1.00 88.44 168 THR A C 1
ATOM 1307 O O . THR A 1 168 ? 10.388 -17.383 6.854 1.00 88.44 168 THR A O 1
ATOM 1310 N N . LYS A 1 169 ? 10.131 -19.095 5.428 1.00 84.44 169 LYS A N 1
ATOM 1311 C CA . LYS A 1 169 ? 8.714 -19.307 5.792 1.00 84.44 169 LYS A CA 1
ATOM 1312 C C . LYS A 1 169 ? 8.564 -19.548 7.303 1.00 84.44 169 LYS A C 1
ATOM 1314 O O . LYS A 1 169 ? 7.703 -18.932 7.926 1.00 84.44 169 LYS A O 1
ATOM 1319 N N . VAL A 1 170 ? 9.460 -20.345 7.890 1.00 90.62 170 VAL A N 1
ATOM 1320 C CA . VAL A 1 170 ? 9.491 -20.660 9.328 1.00 90.62 170 VAL A CA 1
ATOM 1321 C C . VAL A 1 170 ? 9.701 -19.403 10.177 1.00 90.62 170 VAL A C 1
ATOM 1323 O O . VAL A 1 170 ? 8.960 -19.164 11.129 1.00 90.62 170 VAL A O 1
ATOM 1326 N N . GLU A 1 171 ? 10.649 -18.540 9.807 1.00 87.56 171 GLU A N 1
ATOM 1327 C CA . GLU A 1 171 ? 10.886 -17.282 10.523 1.00 87.56 171 GLU A CA 1
ATOM 1328 C C . GLU A 1 171 ? 9.698 -16.321 10.441 1.00 87.56 171 GLU A C 1
ATOM 1330 O O . GLU A 1 171 ? 9.377 -15.645 11.420 1.00 87.56 171 GLU A O 1
ATOM 1335 N N . LYS A 1 172 ? 9.023 -16.257 9.287 1.00 83.56 172 LYS A N 1
ATOM 1336 C CA . LYS A 1 172 ? 7.810 -15.442 9.130 1.00 83.56 172 LYS A CA 1
ATOM 1337 C C . LYS A 1 172 ? 6.690 -15.931 10.044 1.00 83.56 172 LYS A C 1
ATOM 1339 O O . LYS A 1 172 ? 6.061 -15.107 10.707 1.00 83.56 172 LYS A O 1
ATOM 1344 N N . VAL A 1 173 ? 6.472 -17.247 10.112 1.00 88.94 173 VAL A N 1
ATOM 1345 C CA . VAL A 1 173 ? 5.486 -17.853 11.018 1.00 88.94 173 VAL A CA 1
ATOM 1346 C C . VAL A 1 173 ? 5.846 -17.542 12.468 1.00 88.94 173 VAL A C 1
ATOM 1348 O O . VAL A 1 173 ? 4.993 -17.044 13.198 1.00 88.94 173 VAL A O 1
ATOM 1351 N N . ARG A 1 174 ? 7.115 -17.709 12.865 1.00 93.25 174 ARG A N 1
ATOM 1352 C CA . ARG A 1 174 ? 7.583 -17.391 14.223 1.00 93.25 174 ARG A CA 1
ATOM 1353 C C . ARG A 1 174 ? 7.340 -15.928 14.605 1.00 93.25 174 ARG A C 1
ATOM 1355 O O . ARG A 1 174 ? 6.816 -15.645 15.675 1.00 93.25 174 ARG A O 1
ATOM 1362 N N . ARG A 1 175 ? 7.652 -14.980 13.714 1.00 89.56 175 ARG A N 1
ATOM 1363 C CA . ARG A 1 175 ? 7.366 -13.552 13.956 1.00 89.56 175 ARG A CA 1
ATOM 1364 C C . ARG A 1 175 ? 5.866 -13.284 14.076 1.00 89.56 175 ARG A C 1
ATOM 1366 O O . ARG A 1 175 ? 5.455 -12.461 14.889 1.00 89.56 175 ARG A O 1
ATOM 1373 N N . CYS A 1 176 ? 5.044 -13.967 13.281 1.00 89.31 176 CYS A N 1
ATOM 1374 C CA . CYS A 1 176 ? 3.592 -13.827 13.339 1.00 89.31 176 CYS A CA 1
ATOM 1375 C C . CYS A 1 176 ? 3.017 -14.372 14.658 1.00 89.31 176 CYS A C 1
ATOM 1377 O O . CYS A 1 176 ? 2.171 -13.719 15.274 1.00 89.31 176 CYS A O 1
ATOM 1379 N N . THR A 1 177 ? 3.507 -15.519 15.138 1.00 91.94 177 THR A N 1
ATOM 1380 C CA . THR A 1 177 ? 3.078 -16.099 16.419 1.00 91.94 177 THR A CA 1
ATOM 1381 C C . THR A 1 177 ? 3.535 -15.252 17.605 1.00 91.94 177 THR A C 1
ATOM 1383 O O . THR A 1 177 ? 2.728 -14.973 18.492 1.00 91.94 177 THR A O 1
ATOM 1386 N N . GLU A 1 178 ? 4.777 -14.758 17.593 1.00 91.50 178 GLU A N 1
ATOM 1387 C CA . GLU A 1 178 ? 5.292 -13.809 18.589 1.00 91.50 178 GLU A CA 1
ATOM 1388 C C . GLU A 1 178 ? 4.450 -12.523 18.623 1.00 91.50 178 GLU A C 1
ATOM 1390 O O . GLU A 1 178 ? 4.040 -12.073 19.695 1.00 91.50 178 GLU A O 1
ATOM 1395 N N . PHE A 1 179 ? 4.109 -11.961 17.460 1.00 92.94 179 PHE A N 1
ATOM 1396 C CA . PHE A 1 179 ? 3.246 -10.782 17.367 1.00 92.94 179 PHE A CA 1
ATOM 1397 C C . PHE A 1 179 ? 1.827 -11.046 17.897 1.00 92.94 179 PHE A C 1
ATOM 1399 O O . PHE A 1 179 ? 1.264 -10.228 18.625 1.00 92.94 179 PHE A O 1
ATOM 1406 N N . LYS A 1 180 ? 1.234 -12.204 17.581 1.00 93.62 180 LYS A N 1
ATOM 1407 C CA . LYS A 1 180 ? -0.090 -12.579 18.100 1.00 93.62 180 LYS A CA 1
ATOM 1408 C C . LYS A 1 180 ? -0.060 -12.740 19.621 1.00 93.62 180 LYS A C 1
ATOM 1410 O O . LYS A 1 180 ? -0.963 -12.250 20.297 1.00 93.62 180 LYS A O 1
ATOM 1415 N N . LYS A 1 181 ? 0.996 -13.358 20.160 1.00 93.56 181 LYS A N 1
ATOM 1416 C CA . LYS A 1 181 ? 1.204 -13.524 21.604 1.00 93.56 181 LYS A CA 1
ATOM 1417 C C . LYS A 1 181 ? 1.301 -12.172 22.315 1.00 93.56 181 LYS A C 1
ATOM 1419 O O . LYS A 1 181 ? 0.552 -11.941 23.262 1.00 93.56 181 LYS A O 1
ATOM 1424 N N . THR A 1 182 ? 2.140 -11.257 21.825 1.00 92.00 182 THR A N 1
ATOM 1425 C CA . THR A 1 182 ? 2.284 -9.912 22.416 1.00 92.00 182 THR A CA 1
ATOM 1426 C C . THR A 1 182 ? 1.002 -9.087 22.292 1.00 92.00 182 THR A C 1
ATOM 1428 O O . THR A 1 182 ? 0.622 -8.379 23.224 1.00 92.00 182 THR A O 1
ATOM 1431 N N . SER A 1 183 ? 0.273 -9.221 21.181 1.00 89.25 183 SER A N 1
ATOM 1432 C CA . SER A 1 183 ? -1.031 -8.576 20.995 1.00 89.25 183 SER A CA 1
ATOM 1433 C C . SER A 1 183 ? -2.076 -9.081 21.997 1.00 89.25 183 SER A C 1
ATOM 1435 O O . SER A 1 183 ? -2.801 -8.286 22.603 1.00 89.25 183 SER A O 1
ATOM 1437 N N . MET A 1 184 ? -2.142 -10.397 22.217 1.00 90.44 184 MET A N 1
ATOM 1438 C CA . MET A 1 184 ? -3.028 -10.997 23.216 1.00 90.44 184 MET A CA 1
ATOM 1439 C C . MET A 1 184 ? -2.676 -10.547 24.633 1.00 90.44 184 MET A C 1
ATOM 1441 O O . MET A 1 184 ? -3.577 -10.204 25.395 1.00 90.44 184 MET A O 1
ATOM 1445 N N . GLU A 1 185 ? -1.388 -10.491 24.966 1.00 91.06 185 GLU A N 1
ATOM 1446 C CA . GLU A 1 185 ? -0.904 -10.010 26.258 1.00 91.06 185 GLU A CA 1
ATOM 1447 C C . GLU A 1 185 ? -1.281 -8.540 26.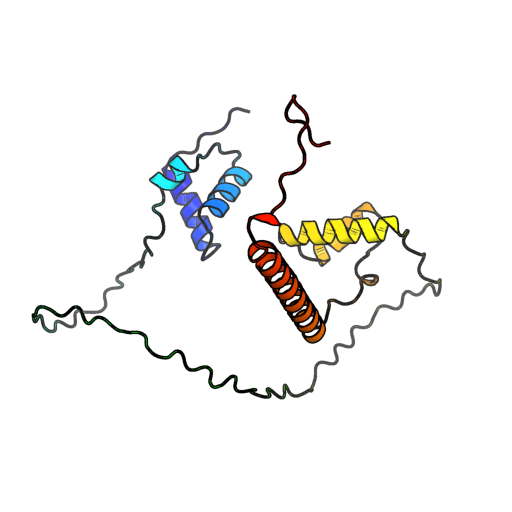488 1.00 91.06 185 GLU A C 1
ATOM 1449 O O . GLU A 1 185 ? -1.896 -8.214 27.501 1.00 91.06 185 GLU A O 1
ATOM 1454 N N . MET A 1 186 ? -1.052 -7.661 25.505 1.00 85.75 186 MET A N 1
ATOM 1455 C CA . MET A 1 186 ? -1.491 -6.262 25.573 1.00 85.75 186 MET A CA 1
ATOM 1456 C C . MET A 1 186 ? -3.006 -6.130 25.752 1.00 85.75 186 MET A C 1
ATOM 1458 O O . MET A 1 186 ? -3.474 -5.286 26.520 1.00 85.75 186 MET A O 1
ATOM 1462 N N . ASN A 1 187 ? -3.793 -6.942 25.046 1.00 84.81 187 ASN A N 1
ATOM 1463 C CA . ASN A 1 187 ? -5.248 -6.921 25.172 1.00 84.81 187 ASN A CA 1
ATOM 1464 C C . ASN A 1 187 ? -5.719 -7.463 26.527 1.00 84.81 187 ASN A C 1
ATOM 1466 O O . ASN A 1 187 ? -6.677 -6.929 27.086 1.00 84.81 187 ASN A O 1
ATOM 1470 N N . SER A 1 188 ? -5.041 -8.473 27.072 1.00 86.19 188 SER A N 1
ATOM 1471 C CA . SER A 1 188 ? -5.288 -8.985 28.421 1.00 86.19 188 SER A CA 1
ATOM 1472 C C . SER A 1 188 ? -5.000 -7.911 29.471 1.00 86.19 188 SER A C 1
ATOM 1474 O O . SER A 1 188 ? -5.881 -7.572 30.261 1.00 86.19 188 SER A O 1
ATOM 1476 N N . SER A 1 189 ? -3.843 -7.252 29.389 1.00 77.75 189 SER A N 1
ATOM 1477 C CA . SER A 1 189 ? -3.475 -6.137 30.268 1.00 77.75 189 SER A CA 1
ATOM 1478 C C . SER A 1 189 ? -4.477 -4.981 30.188 1.00 77.75 189 SER A C 1
ATOM 1480 O O . SER A 1 189 ? -4.883 -4.431 31.209 1.00 77.75 189 SER A O 1
ATOM 1482 N N . LYS A 1 190 ? -4.975 -4.647 28.989 1.00 80.81 190 LYS A N 1
ATOM 1483 C CA . LYS A 1 190 ? -6.046 -3.647 28.822 1.00 80.81 190 LYS A CA 1
ATOM 1484 C C . LYS A 1 190 ? -7.359 -4.067 29.481 1.00 80.81 190 LYS A C 1
ATOM 1486 O O . LYS A 1 190 ? -8.061 -3.211 30.013 1.00 80.81 190 LYS A O 1
ATOM 1491 N N . LYS A 1 191 ? -7.721 -5.352 29.435 1.00 78.38 191 LYS A N 1
ATOM 1492 C CA . LYS A 1 191 ? -8.911 -5.865 30.133 1.00 78.38 191 LYS A CA 1
ATOM 1493 C C . LYS A 1 191 ? -8.730 -5.789 31.647 1.00 78.38 191 LYS A C 1
ATOM 1495 O O . LYS A 1 191 ? -9.646 -5.322 32.312 1.00 78.38 191 LYS A O 1
ATOM 1500 N N . MET A 1 192 ? -7.549 -6.137 32.159 1.00 72.56 192 MET A N 1
ATOM 1501 C CA . MET A 1 192 ? -7.221 -5.997 33.582 1.00 72.56 192 MET A CA 1
ATOM 1502 C C . MET A 1 192 ? -7.331 -4.545 34.061 1.00 72.56 192 MET A C 1
ATOM 1504 O O . MET A 1 192 ? -7.895 -4.286 35.119 1.00 72.56 192 MET A O 1
ATOM 1508 N N . LEU A 1 193 ? -6.867 -3.588 33.252 1.00 71.50 193 LEU A N 1
ATOM 1509 C CA . LEU A 1 193 ? -7.007 -2.160 33.555 1.00 71.50 193 LEU A CA 1
ATOM 1510 C C . LEU A 1 193 ? -8.473 -1.700 33.587 1.00 71.50 193 LEU A C 1
ATOM 1512 O O . LEU A 1 193 ? -8.815 -0.814 34.360 1.00 71.50 193 LEU A O 1
ATOM 1516 N N . LYS A 1 194 ? -9.350 -2.306 32.777 1.00 75.38 194 LYS A N 1
ATOM 1517 C CA . LYS A 1 194 ? -10.793 -2.003 32.764 1.00 75.38 194 LYS A CA 1
ATOM 1518 C C . LYS A 1 194 ? -11.569 -2.675 33.895 1.00 75.38 194 LYS A C 1
ATOM 1520 O O . LYS A 1 194 ? -12.633 -2.187 34.252 1.00 75.38 194 LYS A O 1
ATOM 1525 N N . SER A 1 195 ? -11.075 -3.797 34.417 1.00 75.12 195 SER A N 1
ATOM 1526 C CA . SER A 1 195 ? -11.686 -4.508 35.545 1.00 75.12 195 SER A CA 1
ATOM 1527 C C . SER A 1 195 ? -11.264 -3.962 36.908 1.00 75.12 195 SER A C 1
ATOM 1529 O O . SER A 1 195 ? -11.737 -4.462 37.926 1.00 75.12 195 SER A O 1
ATOM 1531 N N . LEU A 1 196 ? -10.370 -2.967 36.952 1.00 71.62 196 LEU A N 1
ATOM 1532 C CA . LEU A 1 196 ? -10.099 -2.241 38.187 1.00 71.62 196 LEU A CA 1
ATOM 1533 C C . LEU A 1 196 ? -11.407 -1.585 38.668 1.00 71.62 196 LEU A C 1
ATOM 1535 O O . LEU A 1 196 ? -12.116 -0.992 37.850 1.00 71.62 196 LEU A O 1
ATOM 1539 N N . PRO A 1 197 ? -11.754 -1.700 39.963 1.00 75.38 197 PRO A N 1
ATOM 1540 C CA . PRO A 1 197 ? -12.948 -1.062 40.508 1.00 75.38 197 PRO A CA 1
ATOM 1541 C C . PRO A 1 197 ? -12.931 0.439 40.193 1.00 75.38 197 PRO A C 1
ATOM 1543 O O . PRO A 1 197 ? -11.861 1.049 40.172 1.00 75.38 197 PRO A O 1
ATOM 1546 N N . ALA A 1 198 ? -14.106 1.030 39.941 1.00 65.25 198 ALA A N 1
ATOM 1547 C CA . ALA A 1 198 ? -14.248 2.436 39.541 1.00 65.25 198 ALA A CA 1
ATOM 1548 C C . ALA A 1 198 ? -13.528 3.411 40.497 1.00 65.25 198 ALA A C 1
ATOM 1550 O O . ALA A 1 198 ? -13.010 4.429 40.053 1.00 65.25 198 ALA A O 1
ATOM 1551 N N . ASP A 1 199 ? -13.388 3.037 41.771 1.00 63.28 199 ASP A N 1
ATOM 1552 C CA . ASP A 1 199 ? -12.663 3.799 42.797 1.00 63.28 199 ASP A CA 1
ATOM 1553 C C . ASP A 1 199 ? -11.130 3.819 42.598 1.00 63.28 199 ASP A C 1
ATOM 1555 O O . ASP A 1 199 ? -10.439 4.697 43.111 1.00 63.28 199 ASP A O 1
ATOM 1559 N N . MET A 1 200 ? -10.571 2.871 41.833 1.00 58.59 200 MET A N 1
ATOM 1560 C CA . MET A 1 200 ? -9.159 2.832 41.419 1.00 58.59 200 MET A CA 1
ATOM 1561 C C . MET A 1 200 ? -8.925 3.313 39.980 1.00 58.59 200 MET A C 1
ATOM 1563 O O . MET A 1 200 ? -7.769 3.512 39.597 1.00 58.59 200 MET A O 1
ATOM 1567 N N . ALA A 1 201 ? -9.979 3.555 39.192 1.00 54.50 201 ALA A N 1
ATOM 1568 C CA . ALA A 1 201 ? -9.905 4.318 37.943 1.00 54.50 201 ALA A CA 1
ATOM 1569 C C . ALA A 1 201 ? -9.774 5.815 38.288 1.00 54.50 201 ALA A C 1
ATOM 1571 O O . ALA A 1 201 ? -10.694 6.611 38.139 1.00 54.50 201 ALA A O 1
ATOM 1572 N N . ARG A 1 202 ? -8.616 6.151 38.862 1.00 57.75 202 ARG A N 1
ATOM 1573 C CA . ARG A 1 202 ? -8.292 7.400 39.554 1.00 57.75 202 ARG A CA 1
ATOM 1574 C C . ARG A 1 202 ? -8.689 8.647 38.764 1.00 57.75 202 ARG A C 1
ATOM 1576 O O . ARG A 1 202 ? -8.215 8.873 37.652 1.00 57.75 202 ARG A O 1
ATOM 1583 N N . SER A 1 203 ? -9.440 9.513 39.438 1.00 60.97 203 SER A N 1
ATOM 1584 C CA . SER A 1 203 ? -9.313 10.960 39.307 1.00 60.97 203 SER A CA 1
ATOM 1585 C C . SER A 1 203 ? -7.829 11.331 39.261 1.00 60.97 203 SER A C 1
ATOM 1587 O O . SER A 1 203 ? -7.099 11.089 40.227 1.00 60.97 203 SER A O 1
ATOM 1589 N N . ILE A 1 204 ? -7.368 11.905 38.155 1.00 67.94 204 ILE A N 1
ATOM 1590 C CA . ILE A 1 204 ? -6.127 12.677 38.182 1.00 67.94 204 ILE A CA 1
ATOM 1591 C C . ILE A 1 204 ? -6.431 13.850 39.122 1.00 67.94 204 ILE A C 1
ATOM 1593 O O . ILE A 1 204 ? -7.431 14.531 38.876 1.00 67.94 204 ILE A O 1
ATOM 1597 N N . PRO A 1 205 ? -5.699 14.039 40.237 1.00 67.81 205 PRO A N 1
ATOM 1598 C CA . PRO A 1 205 ? -5.924 15.198 41.086 1.00 67.81 205 PRO A CA 1
ATOM 1599 C C . PRO A 1 205 ? -5.744 16.433 40.209 1.00 67.81 205 PRO A C 1
ATOM 1601 O O . PRO A 1 205 ? -4.688 16.637 39.621 1.00 67.81 205 PRO A O 1
ATOM 1604 N N . VAL A 1 206 ? -6.821 17.189 40.047 1.00 76.69 206 VAL A N 1
ATOM 1605 C CA . VAL A 1 206 ? -6.824 18.437 39.294 1.00 76.69 206 VAL A CA 1
ATOM 1606 C C . VAL A 1 206 ? -6.806 19.591 40.280 1.00 76.69 206 VAL A C 1
ATOM 1608 O O . VAL A 1 206 ? -7.435 19.522 41.340 1.00 76.69 206 VAL A O 1
ATOM 1611 N N . ASP A 1 207 ? -6.063 20.639 39.953 1.00 81.56 207 ASP A N 1
ATOM 1612 C CA . ASP A 1 207 ? -6.083 21.882 40.706 1.00 81.56 207 ASP A CA 1
ATOM 1613 C C . ASP A 1 207 ? -7.424 22.621 40.504 1.00 81.56 207 ASP A C 1
ATOM 1615 O O . ASP A 1 207 ? -8.297 22.208 39.735 1.00 81.56 207 ASP A O 1
ATOM 1619 N N . ALA A 1 208 ? -7.608 23.758 41.179 1.00 84.25 208 ALA A N 1
ATOM 1620 C CA . ALA A 1 208 ? -8.818 24.574 41.024 1.00 84.25 208 ALA A CA 1
ATOM 1621 C C . ALA A 1 208 ? -9.013 25.150 39.600 1.00 84.25 208 ALA A C 1
ATOM 1623 O O . ALA A 1 208 ? -10.061 25.733 39.320 1.00 84.25 208 ALA A O 1
ATOM 1624 N N . ARG A 1 209 ? -8.021 25.023 38.709 1.00 76.00 209 ARG A N 1
ATOM 1625 C CA . ARG A 1 209 ? -8.043 25.475 37.310 1.00 76.00 209 ARG A CA 1
ATOM 1626 C C . ARG A 1 209 ? -8.279 24.325 36.326 1.00 76.00 209 ARG A C 1
ATOM 1628 O O . ARG A 1 209 ? -8.457 24.589 35.140 1.00 76.00 209 ARG A O 1
ATOM 1635 N N . GLY A 1 210 ? -8.345 23.082 36.806 1.00 71.50 210 GLY A N 1
ATOM 1636 C CA . GLY A 1 210 ? -8.531 21.891 35.981 1.00 71.50 210 GLY A CA 1
ATOM 1637 C C . GLY A 1 210 ? -7.235 21.335 35.384 1.00 71.50 210 GLY A C 1
ATOM 1638 O O . GLY A 1 210 ? -7.309 20.477 34.505 1.00 71.50 210 GLY A O 1
ATOM 1639 N N . GLU A 1 211 ? -6.067 21.799 35.832 1.00 76.62 211 GLU A N 1
ATOM 1640 C CA . GLU A 1 211 ? -4.772 21.256 35.423 1.00 76.62 211 GLU A CA 1
ATOM 1641 C C . GLU A 1 211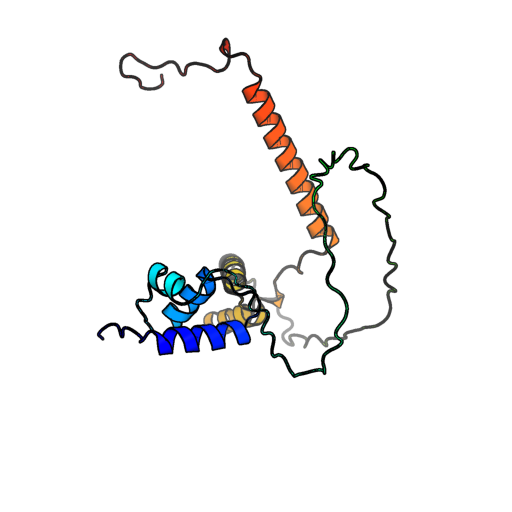 ? -4.364 20.081 36.330 1.00 76.62 211 GLU A C 1
ATOM 1643 O O . GLU A 1 211 ? -4.644 20.105 37.530 1.00 76.62 211 GLU A O 1
ATOM 1648 N N . PRO A 1 212 ? -3.737 19.025 35.781 1.00 75.94 212 PRO A N 1
ATOM 1649 C CA . PRO A 1 212 ? -3.263 17.894 36.573 1.00 75.94 212 PRO A CA 1
ATOM 1650 C C . PRO A 1 212 ? -2.138 18.331 37.527 1.00 75.94 212 PRO A C 1
ATOM 1652 O O . PRO A 1 212 ? -1.167 18.942 37.081 1.00 75.94 212 PRO A O 1
ATOM 1655 N N . VAL A 1 213 ? -2.281 18.012 38.819 1.00 71.38 213 VAL A N 1
ATOM 1656 C CA . VAL A 1 213 ? -1.296 18.282 39.890 1.00 71.38 213 VAL A CA 1
ATOM 1657 C C . VAL A 1 213 ? -0.178 17.248 39.892 1.00 71.38 213 VAL A C 1
ATOM 1659 O O . VAL A 1 213 ? -0.495 16.037 39.813 1.00 71.38 213 VAL A O 1
#